Protein AF-A0A370U2P5-F1 (afdb_monomer)

Radius of gyration: 20.33 Å; Cα contacts (8 Å, |Δi|>4): 284; chains: 1; bounding box: 49×44×47 Å

Secondary structure (DSSP, 8-state):
--HHHHHHHHHHHHHHTTS-HHHHHHHHHHHHHHHHHHHHHHHS---GGGB-SS-HHHHHHTT--SSHHHHHHHHSBPPPTT--EEETTEEPP-HHHHSS-TTTT----GGGTTPBPPPEEEEEEEEPSS-S--STTSTT--SPEEEEEEPPB-SSSS---TTBEEEE-SS-BTTTSPPBPTTSPBTT--TTSSS-PPP--BSS-SS-PPP-SSSTTPPPBPPP-

Solvent-accessible surface area (backbone atoms only — not comparable to full-atom values): 13752 Å² total; per-residue (Å²): 143,67,67,75,67,54,62,62,50,59,65,48,56,64,65,49,78,80,52,59,75,73,58,49,53,52,53,53,53,51,48,54,51,50,50,51,51,48,50,54,65,68,70,51,88,76,60,77,89,45,38,22,62,41,57,70,70,58,38,54,73,50,67,56,61,94,48,61,63,49,52,46,36,45,61,36,71,39,68,58,94,88,59,57,54,84,45,94,71,23,28,57,62,43,64,73,73,44,58,76,40,95,62,72,83,59,88,71,61,83,92,54,79,72,48,47,72,58,45,80,51,27,38,26,97,54,59,32,90,51,47,81,41,86,48,86,95,43,41,80,47,47,68,47,58,25,26,36,25,36,43,70,27,52,62,87,49,99,66,74,54,66,45,18,35,41,48,32,48,97,53,48,52,36,72,91,48,82,46,62,47,96,83,71,46,51,64,76,59,56,81,90,47,94,84,65,82,73,85,68,65,35,38,49,58,89,65,64,51,72,96,51,97,87,50,85,86,57,57,36,62,66,75,89,132

pLDDT: mean 73.05, std 16.42, range [26.23, 92.5]

Nearest PDB structures (foldseek):
  8btd-assembly1_LW  TM=2.120E-01  e=6.334E+00  Giardia lamblia ATCC 50803
  6j2y-assembly1_A  TM=1.702E-01  e=7.205E+00  Nannochloropsis oceanica

Sequence (225 aa):
MTLSRQACTYVLDFWASHFTTTRYIIVLLDQTKLLALVATKFDSPRSANEIGLISAEVLDSAGLEQGFVRDFLISVRRPKANIKYVAPGLRLPTEVGFLPHPLQNLEIPSLFENDILPIPLFVSDTKSTTPIFENYPFQDISNLPHGLWTTYVDKDGEHEFEGGCKLCLQFETGANGFSRLTEDSFIREQLDSRGVAKYSGRRTELYQAGYNHYVLAHAPQLGYI

Structure (mmCIF, N/CA/C/O backbone):
data_AF-A0A370U2P5-F1
#
_entry.id   AF-A0A370U2P5-F1
#
loop_
_atom_site.group_PDB
_atom_site.id
_atom_site.type_symbol
_atom_site.label_atom_id
_atom_site.label_alt_id
_atom_site.label_comp_id
_atom_site.label_asym_id
_atom_site.label_entity_id
_atom_site.label_seq_id
_atom_site.pdbx_PDB_ins_code
_atom_site.Cartn_x
_atom_site.Cartn_y
_atom_site.Cartn_z
_atom_site.occupancy
_atom_site.B_iso_or_equiv
_atom_site.auth_seq_id
_atom_site.auth_comp_id
_atom_site.auth_asym_id
_atom_site.auth_atom_id
_atom_site.pdbx_PDB_model_num
ATOM 1 N N . MET A 1 1 ? -0.141 25.898 4.286 1.00 33.09 1 MET A N 1
ATOM 2 C CA . MET A 1 1 ? -1.345 25.127 3.895 1.00 33.09 1 MET A CA 1
ATOM 3 C C . MET A 1 1 ? -2.104 25.885 2.804 1.00 33.09 1 MET A C 1
ATOM 5 O O . MET A 1 1 ? -3.063 26.582 3.102 1.00 33.09 1 MET A O 1
ATOM 9 N N . THR A 1 2 ? -1.659 25.820 1.545 1.00 29.31 2 THR A N 1
ATOM 10 C CA . THR A 1 2 ? -2.313 26.593 0.456 1.00 29.31 2 THR A CA 1
ATOM 11 C C . THR A 1 2 ? -2.217 25.926 -0.923 1.00 29.31 2 THR A C 1
ATOM 13 O O . THR A 1 2 ? -3.013 26.232 -1.801 1.00 29.31 2 THR A O 1
ATOM 16 N N . LEU A 1 3 ? -1.311 24.956 -1.100 1.00 26.23 3 LEU A N 1
ATOM 17 C CA . LEU A 1 3 ? -0.993 24.346 -2.399 1.00 26.23 3 LEU A CA 1
ATOM 18 C C . LEU A 1 3 ? -2.005 23.283 -2.875 1.00 26.23 3 LEU A C 1
ATOM 20 O O . LEU A 1 3 ? -2.260 23.178 -4.069 1.00 26.23 3 LEU A O 1
ATOM 24 N N . SER A 1 4 ? -2.660 22.558 -1.960 1.00 32.09 4 SER A N 1
ATOM 25 C CA . SER A 1 4 ? -3.650 21.514 -2.305 1.00 32.09 4 SER A CA 1
ATOM 26 C C . SER A 1 4 ? -4.927 22.079 -2.955 1.00 32.09 4 SER A C 1
ATOM 28 O O . SER A 1 4 ? -5.496 21.472 -3.861 1.00 32.09 4 SER A O 1
ATOM 30 N N . ARG A 1 5 ? -5.338 23.300 -2.578 1.00 32.53 5 ARG A N 1
ATOM 31 C CA . ARG A 1 5 ? -6.502 23.964 -3.189 1.00 32.53 5 ARG A CA 1
ATOM 32 C C . ARG A 1 5 ? -6.257 24.385 -4.634 1.00 32.53 5 ARG A C 1
ATOM 34 O O . ARG A 1 5 ? -7.212 24.388 -5.393 1.00 32.53 5 ARG A O 1
ATOM 41 N N . GLN A 1 6 ? -5.023 24.728 -5.007 1.00 31.44 6 GLN A N 1
ATOM 42 C CA . GLN A 1 6 ? -4.702 25.251 -6.339 1.00 31.44 6 GLN A CA 1
ATOM 43 C C . GLN A 1 6 ? -4.695 24.160 -7.416 1.00 31.44 6 GLN A C 1
ATOM 45 O O . GLN A 1 6 ? -5.205 24.389 -8.506 1.00 31.44 6 GLN A O 1
ATOM 50 N N . ALA A 1 7 ? -4.187 22.961 -7.113 1.00 32.91 7 ALA A N 1
ATOM 51 C CA . ALA A 1 7 ? -4.098 21.877 -8.096 1.00 32.91 7 ALA A CA 1
ATOM 52 C C . ALA A 1 7 ? -5.478 21.334 -8.528 1.00 32.91 7 ALA A C 1
ATOM 54 O O . ALA A 1 7 ? -5.671 20.998 -9.694 1.00 32.91 7 ALA A O 1
ATOM 55 N N . CYS A 1 8 ? -6.464 21.309 -7.621 1.00 30.97 8 CYS A N 1
ATOM 56 C CA . CYS A 1 8 ? -7.839 20.921 -7.961 1.00 30.97 8 CYS A CA 1
ATOM 57 C C . CYS A 1 8 ? -8.553 21.943 -8.860 1.00 30.97 8 CYS A C 1
ATOM 59 O O . CYS A 1 8 ? -9.408 21.549 -9.647 1.00 30.97 8 CYS A O 1
ATOM 61 N N . THR A 1 9 ? -8.226 23.235 -8.768 1.00 36.72 9 THR A N 1
ATOM 62 C CA . THR A 1 9 ? -8.862 24.273 -9.595 1.00 36.72 9 THR A CA 1
ATOM 63 C C . THR A 1 9 ? -8.415 24.180 -11.054 1.00 36.72 9 THR A C 1
ATOM 65 O O . THR A 1 9 ? -9.252 24.189 -11.951 1.00 36.72 9 THR A O 1
ATOM 68 N N . TYR A 1 10 ? -7.113 23.985 -11.300 1.00 34.09 10 TYR A N 1
ATOM 69 C CA . TYR A 1 10 ? -6.549 24.013 -12.657 1.00 34.09 10 TYR A CA 1
ATOM 70 C C . TYR A 1 10 ? -7.003 22.852 -13.557 1.00 34.09 10 TYR A C 1
ATOM 72 O O . TYR A 1 10 ? -7.270 23.061 -14.739 1.00 34.09 10 TYR A O 1
ATOM 80 N N . VAL A 1 11 ? -7.145 21.638 -13.014 1.00 39.78 11 VAL A N 1
ATOM 81 C CA . VAL A 1 11 ? -7.593 20.464 -13.794 1.00 39.78 11 VAL A CA 1
ATOM 82 C C . VAL A 1 11 ? -9.065 20.593 -14.216 1.00 39.78 11 VAL A C 1
ATOM 84 O O . VAL A 1 11 ? -9.465 20.098 -15.271 1.00 39.78 11 VAL A O 1
ATOM 87 N N . LEU A 1 12 ? -9.876 21.292 -13.419 1.00 41.97 12 LEU A N 1
ATOM 88 C CA . LEU A 1 12 ? -11.308 21.464 -13.664 1.00 41.97 12 LEU A CA 1
ATOM 89 C C . LEU A 1 12 ? -11.605 22.638 -14.604 1.00 41.97 12 LEU A C 1
ATOM 91 O O . LEU A 1 12 ? -12.501 22.517 -15.439 1.00 41.97 12 LEU A O 1
ATOM 95 N N . ASP A 1 13 ? -10.821 23.719 -14.550 1.00 39.28 13 ASP A N 1
ATOM 96 C CA . ASP A 1 13 ? -10.952 24.858 -15.472 1.00 39.28 13 ASP A CA 1
ATOM 97 C C . ASP A 1 13 ? -10.706 24.450 -16.937 1.00 39.28 13 ASP A C 1
ATOM 99 O O . ASP A 1 13 ? -11.396 24.920 -17.848 1.00 39.28 13 ASP A O 1
ATOM 103 N N . PHE A 1 14 ? -9.789 23.503 -17.170 1.00 40.94 14 PHE A N 1
ATOM 104 C CA . PHE A 1 14 ? -9.525 22.947 -18.499 1.00 40.94 14 PHE A CA 1
ATOM 105 C C . PHE A 1 14 ? -10.734 22.178 -19.058 1.00 40.94 14 PHE A C 1
ATOM 107 O O . PHE A 1 14 ? -11.149 22.412 -20.197 1.00 40.94 14 PHE A O 1
ATOM 114 N N . TRP A 1 15 ? -11.360 21.327 -18.236 1.00 37.72 15 TRP A N 1
ATOM 115 C CA . TRP 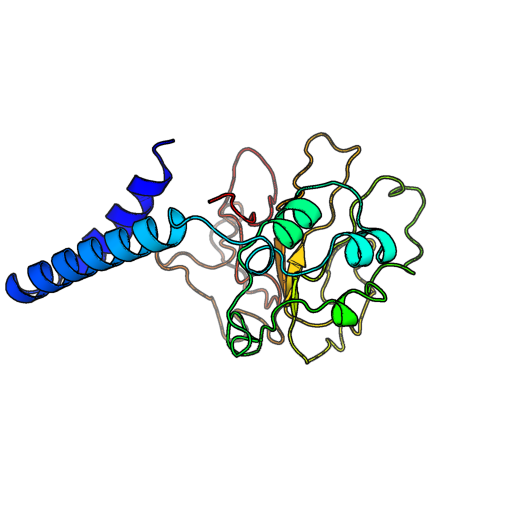A 1 15 ? -12.575 20.582 -18.596 1.00 37.72 15 TRP A CA 1
ATOM 116 C C . TRP A 1 15 ? -13.768 21.487 -18.862 1.00 37.72 15 TRP A C 1
ATOM 118 O O . TRP A 1 15 ? -14.631 21.181 -19.686 1.00 37.72 15 TRP A O 1
ATOM 128 N N . ALA A 1 16 ? -13.826 22.599 -18.147 1.00 43.19 16 ALA A N 1
ATOM 129 C CA . ALA A 1 16 ? -14.985 23.445 -18.160 1.00 43.19 16 ALA A CA 1
ATOM 130 C C . ALA A 1 16 ? -15.074 24.246 -19.482 1.00 43.19 16 ALA A C 1
ATOM 132 O O . ALA A 1 16 ? -16.169 24.378 -20.019 1.00 43.19 16 ALA A O 1
ATOM 133 N N . SER A 1 17 ? -13.948 24.609 -20.116 1.00 45.50 17 SER A N 1
ATOM 134 C CA . SER A 1 17 ? -13.875 25.395 -21.372 1.00 45.50 17 SER A CA 1
ATOM 135 C C . SER A 1 17 ? -14.712 24.893 -22.572 1.00 45.50 17 SER A C 1
ATOM 137 O O . SER A 1 17 ? -14.916 25.637 -23.530 1.00 45.50 17 SER A O 1
ATOM 139 N N . HIS A 1 18 ? -15.234 23.662 -22.523 1.00 49.88 18 HIS A N 1
ATOM 140 C CA . HIS A 1 18 ? -16.024 23.024 -23.582 1.00 49.88 18 HIS A CA 1
ATOM 141 C C . HIS A 1 18 ? -17.539 22.940 -23.292 1.00 49.88 18 HIS A C 1
ATOM 143 O O . HIS A 1 18 ? -18.288 22.345 -24.072 1.00 49.88 18 HIS A O 1
ATOM 149 N N . PHE A 1 19 ? -18.027 23.521 -22.191 1.00 47.22 19 PHE A N 1
ATOM 150 C CA . PHE A 1 19 ? -19.434 23.428 -21.790 1.00 47.22 19 PHE A CA 1
ATOM 151 C C . PHE A 1 19 ? -20.219 24.729 -22.016 1.00 47.22 19 PHE A C 1
ATOM 153 O O . PHE A 1 19 ? -19.788 25.825 -21.677 1.00 47.22 19 PHE A O 1
ATOM 160 N N . THR A 1 20 ? -21.443 24.610 -22.538 1.00 52.12 20 THR A N 1
ATOM 161 C CA . THR A 1 20 ? -22.425 25.710 -22.585 1.00 52.12 20 THR A CA 1
ATOM 162 C C . THR A 1 20 ? -22.751 26.218 -21.174 1.00 52.12 20 THR A C 1
ATOM 164 O O . THR A 1 20 ? -22.836 25.407 -20.248 1.00 52.12 20 THR A O 1
ATOM 167 N N . THR A 1 21 ? -23.032 27.516 -21.015 1.00 55.44 21 THR A N 1
ATOM 168 C CA . THR A 1 21 ? -23.238 28.237 -19.736 1.00 55.44 21 THR A CA 1
ATOM 169 C C . THR A 1 21 ? -24.129 27.511 -18.714 1.00 55.44 21 THR A C 1
ATOM 171 O O . THR A 1 21 ? -23.840 27.521 -17.521 1.00 55.44 21 THR A O 1
ATOM 174 N N . THR A 1 22 ? -25.174 26.806 -19.156 1.00 52.12 22 THR A N 1
ATOM 175 C CA . THR A 1 22 ? -26.074 26.035 -18.276 1.00 52.12 22 THR A CA 1
ATOM 176 C C . THR A 1 22 ? -25.421 24.786 -17.668 1.00 52.12 22 THR A C 1
ATOM 178 O O . THR A 1 22 ? -25.690 24.455 -16.518 1.00 52.12 22 THR A O 1
ATOM 181 N N . ARG A 1 23 ? -24.539 24.094 -18.403 1.00 50.62 23 ARG A N 1
ATOM 182 C CA . ARG A 1 23 ? -23.823 22.903 -17.906 1.00 50.62 23 ARG A CA 1
ATOM 183 C C . ARG A 1 23 ? -22.719 23.283 -16.915 1.00 50.62 23 ARG A C 1
ATOM 185 O O . ARG A 1 23 ? -22.529 22.575 -15.936 1.00 50.62 23 ARG A O 1
ATOM 192 N N . TYR A 1 24 ? -22.082 24.436 -17.110 1.00 52.66 24 TYR A N 1
ATOM 193 C CA . TYR A 1 24 ? -21.104 25.007 -16.175 1.00 52.66 24 TYR A CA 1
ATOM 194 C C . TYR A 1 24 ? -21.689 25.270 -14.781 1.00 52.66 24 TYR A C 1
ATOM 196 O O . TYR A 1 24 ? -21.077 24.939 -13.770 1.00 52.66 24 TYR A O 1
ATOM 204 N N . ILE A 1 25 ? -22.893 25.847 -14.724 1.00 57.12 25 ILE A N 1
ATOM 205 C CA . ILE A 1 25 ? -23.554 26.197 -13.459 1.00 57.12 25 ILE A CA 1
ATOM 206 C C . ILE A 1 25 ? -23.918 24.938 -12.659 1.00 57.12 25 ILE A C 1
ATOM 208 O O . ILE A 1 25 ? -23.726 24.915 -11.445 1.00 57.12 25 ILE A O 1
ATOM 212 N N . ILE A 1 26 ? -24.383 23.878 -13.331 1.00 61.97 26 ILE A N 1
ATOM 213 C CA . ILE A 1 26 ? -24.697 22.589 -12.691 1.00 61.97 26 ILE A CA 1
ATOM 214 C C . ILE A 1 26 ? -23.430 21.966 -12.091 1.00 61.97 26 ILE A C 1
ATOM 216 O O . ILE A 1 26 ? -23.439 21.574 -10.929 1.00 61.97 26 ILE A O 1
ATOM 220 N N . VAL A 1 27 ? -22.325 21.958 -12.843 1.00 68.94 27 VAL A N 1
ATOM 221 C CA . VAL A 1 27 ? -21.036 21.413 -12.383 1.00 68.94 27 VAL A CA 1
ATOM 222 C C . VAL A 1 27 ? -20.525 22.156 -11.143 1.00 68.94 27 VAL A C 1
ATOM 224 O O . VAL A 1 27 ? -20.112 21.518 -10.178 1.00 68.94 27 VAL A O 1
ATOM 227 N N . LEU A 1 28 ? -20.609 23.490 -11.121 1.00 68.25 28 LEU A N 1
ATOM 228 C CA . LEU A 1 28 ? -20.164 24.299 -9.979 1.00 68.25 28 LEU A CA 1
ATOM 229 C C . LEU A 1 28 ? -21.055 24.119 -8.734 1.00 68.25 28 LEU A C 1
ATOM 231 O O . LEU A 1 28 ? -20.552 24.050 -7.606 1.00 68.25 28 LEU A O 1
ATOM 235 N N . LEU A 1 29 ? -22.376 24.017 -8.917 1.00 72.31 29 LEU A N 1
ATOM 236 C CA . LEU A 1 29 ? -23.327 23.746 -7.831 1.00 72.31 29 LEU A CA 1
ATOM 237 C C . LEU A 1 29 ? -23.106 22.355 -7.225 1.00 72.31 29 LEU A C 1
ATOM 239 O O . LEU A 1 29 ? -23.038 22.224 -6.000 1.00 72.31 29 LEU A O 1
ATOM 243 N N . ASP A 1 30 ? -22.936 21.337 -8.068 1.00 79.62 30 ASP A N 1
ATOM 244 C CA . ASP A 1 30 ? -22.665 19.969 -7.626 1.00 79.62 30 ASP A CA 1
ATOM 245 C C . ASP A 1 30 ? -21.299 19.858 -6.943 1.00 79.62 30 ASP A C 1
ATOM 247 O O . ASP A 1 30 ? -21.181 19.186 -5.917 1.00 79.62 30 ASP A O 1
ATOM 251 N N . GLN A 1 31 ? -20.288 20.585 -7.424 1.00 78.94 31 GLN A N 1
ATOM 252 C CA . GLN A 1 31 ? -18.978 20.667 -6.779 1.00 78.94 31 GLN A CA 1
ATOM 253 C C . GLN A 1 31 ? -19.068 21.292 -5.385 1.00 78.94 31 GLN A C 1
ATOM 255 O O . GLN A 1 31 ? -18.549 20.731 -4.421 1.00 78.94 31 GLN A O 1
ATOM 260 N N . THR A 1 32 ? -19.755 22.426 -5.248 1.00 83.06 32 THR A N 1
ATOM 261 C CA . THR A 1 32 ? -19.918 23.097 -3.948 1.00 83.06 32 THR A CA 1
ATOM 262 C C . THR A 1 32 ? -20.657 22.196 -2.962 1.00 83.06 32 THR A C 1
ATOM 264 O O . THR A 1 32 ? -20.269 22.075 -1.799 1.00 83.06 32 THR A O 1
ATOM 267 N N . LYS A 1 33 ? -21.692 21.498 -3.440 1.00 84.31 33 LYS A N 1
ATOM 268 C CA . LYS A 1 33 ? -22.446 20.529 -2.647 1.00 84.31 33 LYS A CA 1
ATOM 269 C C . LYS A 1 33 ? -21.586 19.332 -2.238 1.00 84.31 33 LYS A C 1
ATOM 271 O O . LYS A 1 33 ? -21.644 18.920 -1.082 1.00 84.31 33 LYS A O 1
ATOM 276 N N . LEU A 1 34 ? -20.773 18.794 -3.146 1.00 77.75 34 LEU A N 1
ATOM 277 C CA . LEU A 1 34 ? -19.847 17.703 -2.851 1.00 77.75 34 LEU A CA 1
ATOM 278 C C . LEU A 1 34 ? -18.821 18.125 -1.796 1.00 77.75 34 LEU A C 1
ATOM 280 O O . LEU A 1 34 ? -18.634 17.404 -0.822 1.00 77.75 34 LEU A O 1
ATOM 284 N N . LEU A 1 35 ? -18.215 19.305 -1.941 1.00 82.12 35 LEU A N 1
ATOM 285 C CA . LEU A 1 35 ? -17.259 19.844 -0.971 1.00 82.12 35 LEU A CA 1
ATOM 286 C C . LEU A 1 35 ? -17.899 20.045 0.409 1.00 82.12 35 LEU A C 1
ATOM 288 O O . LEU A 1 35 ? -17.304 19.664 1.415 1.00 82.12 35 LEU A O 1
ATOM 292 N N . ALA A 1 36 ? -19.128 20.566 0.467 1.00 84.38 36 ALA A N 1
ATOM 293 C CA . ALA A 1 36 ? -19.866 20.729 1.720 1.00 84.38 36 ALA A CA 1
ATOM 294 C C . ALA A 1 36 ? -20.194 19.382 2.389 1.00 84.38 36 ALA A C 1
ATOM 296 O O . ALA A 1 36 ? -20.045 19.236 3.605 1.00 84.38 36 ALA A O 1
ATOM 297 N N . LEU A 1 37 ? -20.605 18.380 1.603 1.00 83.31 37 LEU A N 1
ATOM 298 C CA . LEU A 1 37 ? -20.862 17.020 2.089 1.00 83.31 37 LEU A CA 1
ATOM 299 C C . LEU A 1 37 ? -19.583 16.343 2.586 1.00 83.31 37 LEU A C 1
ATOM 301 O O . LEU A 1 37 ? -19.615 15.659 3.607 1.00 83.31 37 LEU A O 1
ATOM 305 N N . VAL A 1 38 ? -18.468 16.535 1.880 1.00 78.44 38 VAL A N 1
ATOM 306 C CA . VAL A 1 38 ? -17.147 16.047 2.284 1.00 78.44 38 VAL A CA 1
ATOM 307 C C 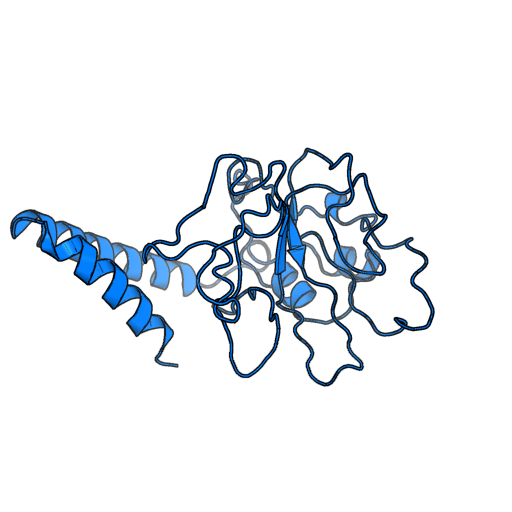. VAL A 1 38 ? -16.757 16.679 3.617 1.00 78.44 38 VAL A C 1
ATOM 309 O O . VAL A 1 38 ? -16.549 15.936 4.572 1.00 78.44 38 VAL A O 1
ATOM 312 N N . ALA A 1 39 ? -16.762 18.011 3.727 1.00 79.69 39 ALA A N 1
ATOM 313 C CA . ALA A 1 39 ? -16.424 18.720 4.964 1.00 79.69 39 ALA A CA 1
ATOM 314 C C . ALA A 1 39 ? -17.295 18.258 6.142 1.00 79.69 39 ALA A C 1
ATOM 316 O O . ALA A 1 39 ? -16.781 17.783 7.147 1.00 79.69 39 ALA A O 1
ATOM 317 N N . THR A 1 40 ? -18.619 18.235 5.961 1.00 83.12 40 THR A N 1
ATOM 318 C CA . THR A 1 40 ? -19.561 17.778 6.998 1.00 83.12 40 THR A CA 1
ATOM 319 C C . THR A 1 40 ? -19.271 16.339 7.439 1.00 83.12 40 THR A C 1
ATOM 321 O O . THR A 1 40 ? -19.328 16.007 8.624 1.00 83.12 40 THR A O 1
ATOM 324 N N . LYS A 1 41 ? -18.937 15.457 6.489 1.00 75.19 41 LYS A N 1
ATOM 325 C CA . LYS A 1 41 ? -18.613 14.054 6.765 1.00 75.19 41 LYS A CA 1
ATOM 326 C C . LYS A 1 41 ? -17.270 13.887 7.482 1.00 75.19 41 LYS A C 1
ATOM 328 O O . LYS A 1 41 ? -17.126 12.915 8.231 1.00 75.19 41 LYS A O 1
ATOM 333 N N . PHE A 1 42 ? -16.308 14.774 7.235 1.00 70.25 42 PHE A N 1
ATOM 334 C CA . PHE A 1 42 ? -15.019 14.795 7.923 1.00 70.25 42 PHE A CA 1
ATOM 335 C C . PHE A 1 42 ? -15.137 15.413 9.326 1.00 70.25 42 PHE A C 1
ATOM 337 O O . PHE A 1 42 ? -14.599 14.829 10.260 1.00 70.25 42 PHE A O 1
ATOM 344 N N . ASP A 1 43 ? -15.919 16.471 9.519 1.00 78.69 43 ASP A N 1
ATOM 345 C CA . ASP A 1 43 ? -16.016 17.180 10.808 1.00 78.69 43 ASP A CA 1
ATOM 346 C C . ASP A 1 43 ? -16.967 16.521 11.822 1.00 78.69 43 ASP A C 1
ATOM 348 O O . ASP A 1 43 ? -16.988 16.878 12.999 1.00 78.69 43 ASP A O 1
ATOM 352 N N . SER A 1 44 ? -17.766 15.541 11.389 1.00 77.19 44 SER A N 1
ATOM 353 C CA . SER A 1 44 ? -18.677 14.818 12.281 1.00 77.19 44 SER A CA 1
ATOM 354 C C . SER A 1 44 ? -17.900 14.087 13.395 1.00 77.19 44 SER A C 1
ATOM 356 O O . SER A 1 44 ? -16.998 13.307 13.064 1.00 77.19 44 SER A O 1
ATOM 358 N N . PRO A 1 45 ? -18.248 14.276 14.689 1.00 70.88 45 PRO A N 1
ATOM 359 C CA . PRO A 1 45 ? -17.620 13.563 15.799 1.00 70.88 45 PRO A CA 1
ATOM 360 C C . PRO A 1 45 ? -17.840 12.055 15.659 1.00 70.88 45 PRO A C 1
ATOM 362 O O . PRO A 1 45 ? -18.888 11.606 15.193 1.00 70.88 45 PRO A O 1
ATOM 365 N N . ARG A 1 46 ? -16.823 11.274 16.027 1.00 71.31 46 ARG A N 1
ATOM 366 C CA . ARG A 1 46 ? -16.729 9.850 15.684 1.00 71.31 46 ARG A CA 1
ATOM 367 C C . ARG A 1 46 ? -16.657 9.011 16.944 1.00 71.31 46 ARG A C 1
ATOM 369 O O . ARG A 1 46 ? -15.954 9.365 17.889 1.00 71.31 46 ARG A O 1
ATOM 376 N N . SER A 1 47 ? -17.370 7.894 16.944 1.00 77.50 47 SER A N 1
ATOM 377 C CA . SER A 1 47 ? -17.242 6.909 18.015 1.00 77.50 47 SER A CA 1
ATOM 378 C C . SER A 1 47 ? -15.970 6.076 17.829 1.00 77.50 47 SER A C 1
ATOM 380 O O . SER A 1 47 ? -15.503 5.881 16.706 1.00 77.50 47 SER A O 1
ATOM 382 N N . ALA A 1 48 ? -15.420 5.538 18.921 1.00 73.81 48 ALA A N 1
ATOM 383 C CA . ALA A 1 48 ? -14.218 4.696 18.878 1.00 73.81 48 ALA A CA 1
ATOM 384 C C . ALA A 1 48 ? -14.373 3.469 17.953 1.00 73.81 48 ALA A C 1
ATOM 386 O O . ALA A 1 48 ? -13.406 3.012 17.357 1.00 73.81 48 ALA A O 1
ATOM 387 N N . ASN A 1 49 ? -15.601 2.977 17.762 1.00 76.62 49 ASN A N 1
ATOM 388 C CA . ASN A 1 49 ? -15.894 1.811 16.922 1.00 76.62 49 ASN A CA 1
ATOM 389 C C . ASN A 1 49 ? -15.836 2.105 15.408 1.00 76.62 4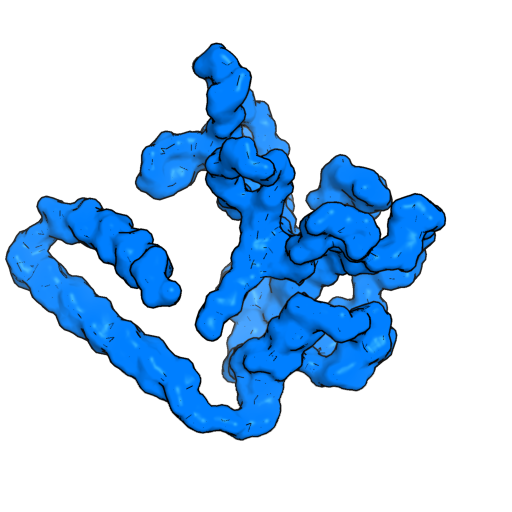9 ASN A C 1
ATOM 391 O O . ASN A 1 49 ? -15.825 1.174 14.597 1.00 76.62 49 ASN A O 1
ATOM 395 N N . GLU A 1 50 ? -15.819 3.384 15.024 1.00 80.25 50 GLU A N 1
ATOM 396 C CA . GLU A 1 50 ? -15.788 3.860 13.633 1.00 80.25 50 GLU A CA 1
ATOM 397 C C . GLU A 1 50 ? -14.378 4.252 13.164 1.00 80.25 50 GLU A C 1
ATOM 399 O O . GLU A 1 50 ? -14.205 4.725 12.035 1.00 80.25 50 GLU A O 1
ATOM 404 N N . ILE A 1 51 ? -13.379 4.070 14.025 1.00 86.19 51 ILE A N 1
ATOM 405 C CA . ILE A 1 51 ? -11.983 4.431 13.795 1.00 86.19 51 ILE A CA 1
ATOM 406 C C . ILE A 1 51 ? -11.130 3.153 13.828 1.00 86.19 51 ILE A C 1
ATOM 408 O O . ILE A 1 51 ? -11.411 2.223 14.582 1.00 86.19 51 ILE A O 1
ATOM 412 N N . GLY A 1 52 ? -10.121 3.106 12.963 1.00 87.69 52 GLY A N 1
ATOM 413 C CA . GLY A 1 52 ? -9.161 2.018 12.835 1.00 87.69 52 GLY A CA 1
ATOM 414 C C . GLY A 1 52 ? -9.619 0.902 11.897 1.00 87.69 52 GLY A C 1
ATOM 415 O O . GLY A 1 52 ? -10.744 0.404 11.967 1.00 87.69 52 GLY A O 1
ATOM 416 N N . LEU A 1 53 ? -8.734 0.460 11.008 1.00 88.44 53 LEU A N 1
ATOM 417 C CA . LEU A 1 53 ? -8.921 -0.758 10.213 1.00 88.44 53 LEU A CA 1
ATOM 418 C C . LEU A 1 53 ? -8.477 -2.005 10.974 1.00 88.44 53 LEU A C 1
ATOM 420 O O . LEU A 1 53 ? -9.129 -3.036 10.846 1.00 88.44 53 LEU A O 1
ATOM 424 N N . ILE A 1 54 ? -7.406 -1.892 11.759 1.00 89.31 54 ILE A N 1
ATOM 425 C CA . ILE A 1 54 ? -6.759 -2.993 12.479 1.00 89.31 54 ILE A CA 1
ATOM 426 C C . ILE A 1 54 ? -6.555 -2.560 13.932 1.00 89.31 54 ILE A C 1
ATOM 428 O O . ILE A 1 54 ? -6.227 -1.398 14.180 1.00 89.31 54 ILE A O 1
ATOM 432 N N . SER A 1 55 ? -6.788 -3.463 14.886 1.00 89.62 55 SER A N 1
ATOM 433 C CA . SER A 1 55 ? -6.578 -3.170 16.305 1.00 89.62 55 SER A CA 1
ATOM 434 C C . SER A 1 55 ? -5.088 -3.058 16.654 1.00 89.62 55 SER A C 1
ATOM 436 O O . SER A 1 55 ? -4.237 -3.667 16.001 1.00 89.62 55 SER A O 1
ATOM 438 N N . ALA A 1 56 ? -4.764 -2.294 17.700 1.00 89.94 56 ALA A N 1
ATOM 439 C CA . ALA A 1 56 ? -3.381 -2.127 18.143 1.00 89.94 56 ALA A CA 1
ATOM 440 C C . ALA A 1 56 ? -2.751 -3.468 18.552 1.00 89.94 56 ALA A C 1
ATOM 442 O O . ALA A 1 56 ? -1.609 -3.732 18.194 1.00 89.94 56 ALA A O 1
ATOM 443 N N . GLU A 1 57 ? -3.515 -4.359 19.195 1.00 90.31 57 GLU A N 1
ATOM 444 C CA . GLU A 1 57 ? -3.012 -5.662 19.644 1.00 90.31 57 GLU A CA 1
ATOM 445 C C . GLU A 1 57 ? -2.597 -6.564 18.470 1.00 90.31 57 GLU A C 1
ATOM 447 O O . GLU A 1 57 ? -1.625 -7.319 18.565 1.00 90.31 57 GLU A O 1
ATOM 452 N N . VAL A 1 58 ? -3.321 -6.484 17.348 1.00 89.62 58 VAL A N 1
ATOM 453 C CA . VAL A 1 58 ? -2.998 -7.237 16.127 1.00 89.62 58 VAL A CA 1
ATOM 454 C C . VAL A 1 58 ? -1.741 -6.682 15.465 1.00 89.62 58 VAL A C 1
ATOM 456 O O . VAL A 1 58 ? -0.910 -7.463 15.007 1.00 89.62 58 VAL A O 1
ATOM 459 N N . LEU A 1 59 ? -1.579 -5.356 15.434 1.00 88.88 59 LEU A N 1
ATOM 460 C CA . LEU A 1 59 ? -0.374 -4.717 14.897 1.00 88.88 59 LEU A CA 1
ATOM 461 C C . LEU A 1 59 ? 0.861 -5.049 15.743 1.00 88.88 59 LEU A C 1
ATOM 463 O O . LEU A 1 59 ? 1.891 -5.417 15.183 1.00 88.88 59 LEU A O 1
ATOM 467 N N . ASP A 1 60 ? 0.728 -5.021 17.071 1.00 88.31 60 ASP A N 1
ATOM 468 C CA . ASP A 1 60 ? 1.799 -5.393 18.000 1.00 88.31 60 ASP A CA 1
ATOM 469 C C . ASP A 1 60 ? 2.194 -6.870 17.810 1.00 88.31 60 ASP A C 1
ATOM 471 O O . ASP A 1 60 ? 3.374 -7.206 17.727 1.00 88.31 60 ASP A O 1
ATOM 475 N N . SER A 1 61 ? 1.206 -7.758 17.644 1.00 86.50 61 SER A N 1
ATOM 476 C CA . SER A 1 61 ? 1.438 -9.187 17.368 1.00 86.50 61 SER A CA 1
ATOM 477 C C . SER A 1 61 ? 2.088 -9.439 16.001 1.00 86.50 61 SER A C 1
ATOM 479 O O . SER A 1 61 ? 2.803 -10.426 15.824 1.00 86.50 61 SER A O 1
ATOM 481 N N . ALA A 1 62 ? 1.842 -8.560 15.027 1.00 82.31 62 ALA A N 1
ATOM 482 C CA . ALA A 1 62 ? 2.474 -8.598 13.712 1.00 82.31 62 ALA A CA 1
ATOM 483 C C . ALA A 1 62 ? 3.893 -7.993 13.708 1.00 82.31 62 ALA A C 1
ATOM 485 O O . ALA A 1 62 ? 4.543 -8.000 12.663 1.00 82.31 62 ALA A O 1
ATOM 486 N N . GLY A 1 63 ? 4.375 -7.487 14.851 1.00 81.62 63 GLY A N 1
ATOM 487 C CA . GLY A 1 63 ? 5.684 -6.844 14.974 1.00 81.62 63 GLY A CA 1
ATOM 488 C C . GLY A 1 63 ? 5.745 -5.456 14.336 1.00 81.62 63 GLY A C 1
ATOM 489 O O . GLY A 1 63 ? 6.830 -4.996 13.996 1.00 81.62 63 GLY A O 1
ATOM 490 N N . LEU A 1 64 ? 4.598 -4.797 14.132 1.00 84.31 64 LEU A N 1
ATOM 491 C CA . LEU A 1 64 ? 4.567 -3.457 13.560 1.00 84.31 64 LEU A CA 1
ATOM 492 C C . LEU A 1 64 ? 4.809 -2.408 14.652 1.00 84.31 64 LEU A C 1
ATOM 494 O O . LEU A 1 64 ? 3.921 -2.107 15.452 1.00 84.31 64 LEU A O 1
ATOM 498 N N . GLU A 1 65 ? 6.012 -1.842 14.656 1.00 83.44 65 GLU A N 1
ATOM 499 C CA . GLU A 1 65 ? 6.408 -0.778 15.578 1.00 83.44 65 GLU A CA 1
ATOM 500 C C . GLU A 1 65 ? 5.627 0.530 15.360 1.00 83.44 65 GLU A C 1
ATOM 502 O O . GLU A 1 65 ? 4.888 0.710 14.387 1.00 83.44 65 GLU A O 1
ATOM 507 N N . GLN A 1 66 ? 5.795 1.472 16.291 1.00 85.88 66 GLN A N 1
ATOM 508 C CA . GLN A 1 66 ? 5.256 2.821 16.152 1.00 85.88 66 GLN A CA 1
ATOM 509 C C . GLN A 1 66 ? 5.821 3.504 14.899 1.00 85.88 66 GLN A C 1
ATOM 511 O O . GLN A 1 66 ? 7.030 3.520 14.698 1.00 85.88 66 GLN A O 1
ATOM 516 N N . GLY A 1 67 ? 4.936 4.090 14.093 1.00 85.81 67 GLY A N 1
ATOM 517 C CA . GLY A 1 67 ? 5.281 4.774 12.849 1.00 85.81 67 GLY A CA 1
ATOM 518 C C . GLY A 1 67 ? 4.033 5.168 12.061 1.00 85.81 67 GLY A C 1
ATOM 519 O O . GLY A 1 67 ? 2.902 4.860 12.458 1.00 85.81 67 GLY A O 1
ATOM 520 N N . PHE A 1 68 ? 4.235 5.804 10.910 1.00 87.06 68 PHE A N 1
ATOM 521 C CA . PHE A 1 68 ? 3.183 6.319 10.036 1.00 87.06 68 PHE A CA 1
ATOM 522 C C . PHE A 1 68 ? 2.137 5.261 9.692 1.00 87.06 68 PHE A C 1
ATOM 524 O O . PHE A 1 68 ? 0.938 5.525 9.743 1.00 87.06 68 PHE A O 1
ATOM 531 N N . VAL A 1 69 ? 2.573 4.051 9.334 1.00 87.44 69 VAL A N 1
ATOM 532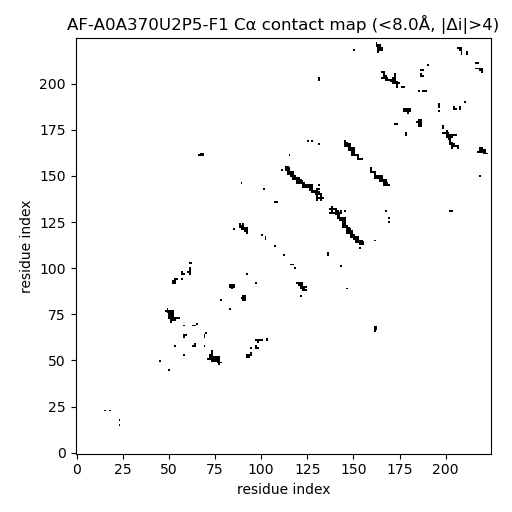 C CA . VAL A 1 69 ? 1.663 2.987 8.888 1.00 87.44 69 VAL A CA 1
ATOM 533 C C . VAL A 1 69 ? 0.784 2.502 10.034 1.00 87.44 69 VAL A C 1
ATOM 535 O O . VAL A 1 69 ? -0.417 2.302 9.841 1.00 87.44 69 VAL A O 1
ATOM 538 N N . ARG A 1 70 ? 1.358 2.355 11.234 1.00 89.75 70 ARG A N 1
ATOM 539 C CA . ARG A 1 70 ? 0.610 1.999 12.443 1.00 89.75 70 ARG A CA 1
ATOM 540 C C . ARG A 1 70 ? -0.430 3.072 12.738 1.00 89.75 70 ARG A C 1
ATOM 542 O O . ARG A 1 70 ? -1.612 2.750 12.841 1.00 89.75 70 ARG A O 1
ATOM 549 N N . ASP A 1 71 ? -0.008 4.335 12.759 1.00 89.94 71 ASP A N 1
ATOM 550 C CA . ASP A 1 71 ? -0.885 5.481 12.997 1.00 89.94 71 ASP A CA 1
ATOM 551 C C . ASP A 1 71 ? -1.994 5.575 11.952 1.00 89.94 71 ASP A C 1
ATOM 553 O O . ASP A 1 71 ? -3.159 5.777 12.292 1.00 89.94 71 ASP A O 1
ATOM 557 N N . PHE A 1 72 ? -1.677 5.347 10.681 1.00 88.81 72 PHE A N 1
ATOM 558 C CA . PHE A 1 72 ? -2.655 5.288 9.605 1.00 88.81 72 PHE A CA 1
ATOM 559 C C . PHE A 1 72 ? -3.692 4.182 9.844 1.00 88.81 72 PHE A C 1
ATOM 561 O O . PHE A 1 72 ? -4.895 4.444 9.796 1.00 88.81 72 PHE A O 1
ATOM 568 N N . LEU A 1 73 ? -3.255 2.955 10.145 1.00 89.12 73 LEU A N 1
ATOM 569 C CA . LEU A 1 73 ? -4.146 1.806 10.320 1.00 89.12 73 LEU A CA 1
ATOM 570 C C . LEU A 1 73 ? -5.052 1.935 11.547 1.00 89.12 73 LEU A C 1
ATOM 572 O O . LEU A 1 73 ? -6.192 1.472 11.483 1.00 89.12 73 LEU A O 1
ATOM 576 N N . ILE A 1 74 ? -4.596 2.582 12.623 1.00 90.62 74 ILE A N 1
ATOM 577 C CA . ILE A 1 74 ? -5.410 2.810 13.828 1.00 90.62 74 ILE A CA 1
ATOM 578 C C . ILE A 1 74 ? -6.285 4.064 13.731 1.00 90.62 74 ILE A C 1
ATOM 580 O O . ILE A 1 74 ? -7.319 4.113 14.386 1.00 90.62 74 ILE A O 1
ATOM 584 N N . SER A 1 75 ? -5.911 5.070 12.932 1.00 86.38 75 SER A N 1
ATOM 585 C CA . SER A 1 75 ? -6.615 6.366 12.880 1.00 86.38 75 SER A CA 1
ATOM 586 C C . SER A 1 75 ? -7.590 6.509 11.712 1.00 86.38 75 SER A C 1
ATOM 588 O O . SER A 1 75 ? -8.513 7.331 11.767 1.00 86.38 75 SER A O 1
ATOM 590 N N . VAL A 1 76 ? -7.424 5.721 10.647 1.00 85.81 76 VAL A N 1
ATOM 591 C CA . VAL A 1 76 ? -8.278 5.819 9.463 1.00 85.81 76 VAL A CA 1
ATOM 592 C C . VAL A 1 76 ? -9.726 5.459 9.798 1.00 85.81 76 VAL A C 1
ATOM 594 O O . VAL A 1 76 ? -10.021 4.581 10.609 1.00 85.81 76 VAL A O 1
ATOM 597 N N . ARG A 1 77 ? -10.674 6.132 9.144 1.00 83.75 77 ARG A N 1
ATOM 598 C CA . ARG A 1 77 ? -12.096 5.837 9.319 1.00 83.75 77 ARG A CA 1
ATOM 599 C C . ARG A 1 77 ? -12.409 4.431 8.819 1.00 83.75 77 ARG A C 1
ATOM 601 O O . ARG A 1 77 ? -12.216 4.138 7.638 1.00 83.75 77 ARG A O 1
ATOM 608 N N . ARG A 1 78 ? -13.003 3.612 9.686 1.00 85.19 78 ARG A N 1
ATOM 609 C CA . ARG A 1 78 ? -13.469 2.276 9.330 1.00 85.19 78 ARG A CA 1
ATOM 610 C C . ARG A 1 78 ? -14.587 2.375 8.284 1.00 85.19 78 ARG A C 1
ATOM 612 O O . ARG A 1 78 ? -15.597 3.053 8.517 1.00 85.19 78 ARG A O 1
ATOM 619 N N . PRO A 1 79 ? -14.442 1.729 7.116 1.00 85.06 79 PRO A N 1
ATOM 620 C CA . PRO A 1 79 ? -15.521 1.638 6.143 1.00 85.06 79 PRO A CA 1
ATOM 621 C C . PRO A 1 79 ? -16.722 0.890 6.729 1.00 85.06 79 PRO A C 1
ATOM 623 O O . PRO A 1 79 ? -16.595 0.104 7.667 1.00 85.06 79 PRO A O 1
ATOM 626 N N . LYS A 1 80 ? -17.916 1.126 6.176 1.00 84.94 80 LYS A N 1
ATOM 627 C CA . LYS A 1 80 ? -19.111 0.368 6.579 1.00 84.94 80 LYS A CA 1
ATOM 628 C C . LYS A 1 80 ? -18.862 -1.129 6.371 1.00 84.94 80 LYS A C 1
ATOM 630 O O . LYS A 1 80 ? -18.204 -1.498 5.407 1.00 84.94 80 LYS A O 1
ATOM 635 N N . ALA A 1 81 ? -19.458 -1.982 7.205 1.00 83.19 81 ALA A N 1
ATOM 636 C CA . ALA A 1 81 ? -19.223 -3.433 7.195 1.00 83.19 81 ALA A CA 1
ATOM 637 C C . ALA A 1 81 ? -19.463 -4.128 5.834 1.00 83.19 81 ALA A C 1
ATOM 639 O O . ALA A 1 81 ? -18.923 -5.200 5.571 1.00 83.19 81 ALA A O 1
ATOM 640 N N . ASN A 1 82 ? -20.268 -3.532 4.951 1.00 86.56 82 ASN A N 1
ATOM 641 C CA . ASN A 1 82 ? -20.518 -4.039 3.602 1.00 86.56 82 ASN A CA 1
ATOM 642 C C . ASN A 1 82 ? -19.457 -3.617 2.564 1.00 86.56 82 ASN A C 1
ATOM 644 O O . ASN A 1 82 ? -19.445 -4.157 1.460 1.00 86.56 82 ASN A O 1
ATOM 648 N N . ILE A 1 83 ? -18.583 -2.662 2.890 1.00 88.56 83 ILE A N 1
ATOM 649 C CA . ILE A 1 83 ? -17.490 -2.200 2.033 1.00 88.56 83 ILE A CA 1
ATOM 650 C C . ILE A 1 83 ? -16.253 -3.024 2.372 1.00 88.56 83 ILE A C 1
ATOM 652 O O . ILE A 1 83 ? -15.662 -2.864 3.435 1.00 88.56 83 ILE A O 1
ATOM 656 N N . LYS A 1 84 ? -15.865 -3.907 1.452 1.00 90.12 84 LYS A N 1
ATOM 657 C CA . LYS A 1 84 ? -14.694 -4.789 1.605 1.00 90.12 84 LYS A CA 1
ATOM 658 C C . LYS A 1 84 ? -13.528 -4.410 0.698 1.00 90.12 84 LYS A C 1
ATOM 660 O O . LYS A 1 84 ? -12.415 -4.868 0.919 1.00 90.12 84 LYS A O 1
ATOM 665 N N . TYR A 1 85 ? -13.785 -3.592 -0.316 1.00 90.75 85 TYR A N 1
ATOM 666 C CA . TYR A 1 85 ? -12.837 -3.262 -1.371 1.00 90.75 85 TYR A CA 1
ATOM 667 C C . TYR A 1 85 ? -12.733 -1.745 -1.508 1.00 90.75 85 TYR A C 1
ATOM 669 O O . TYR A 1 85 ? -13.754 -1.056 -1.469 1.00 90.75 85 TYR A O 1
ATOM 677 N N . VAL A 1 86 ? -11.511 -1.236 -1.663 1.00 89.19 86 VAL A N 1
ATOM 678 C CA . VAL A 1 86 ? -11.251 0.186 -1.948 1.00 89.19 86 VAL A CA 1
ATOM 679 C C . VAL A 1 86 ? -11.368 0.479 -3.446 1.00 89.19 86 VAL A C 1
ATOM 681 O O . VAL A 1 86 ? -11.779 1.564 -3.845 1.00 89.19 86 VAL A O 1
ATOM 684 N N . ALA A 1 87 ? -11.067 -0.523 -4.270 1.00 87.56 87 ALA A N 1
ATOM 685 C CA . ALA A 1 87 ? -11.215 -0.517 -5.718 1.00 87.56 87 ALA A CA 1
ATOM 686 C C . ALA A 1 87 ? -11.508 -1.950 -6.200 1.00 87.56 87 ALA A C 1
ATOM 688 O O . ALA A 1 87 ? -11.279 -2.901 -5.444 1.00 87.56 87 ALA A O 1
ATOM 689 N N . PRO A 1 88 ? -11.995 -2.149 -7.438 1.00 85.56 88 PRO A N 1
ATOM 690 C CA . PRO A 1 88 ? -12.162 -3.487 -7.999 1.00 85.56 88 PRO A CA 1
ATOM 691 C C . PRO A 1 88 ? -10.870 -4.308 -7.881 1.00 85.56 88 PRO A C 1
ATOM 693 O O . PRO A 1 88 ? -9.822 -3.901 -8.372 1.00 85.56 88 PRO A O 1
ATOM 696 N N . GLY A 1 89 ? -10.942 -5.447 -7.190 1.00 86.50 89 GLY A N 1
ATOM 697 C CA . GLY A 1 89 ? -9.792 -6.328 -6.973 1.00 86.50 89 GLY A CA 1
ATOM 698 C C . GLY A 1 89 ? -8.801 -5.891 -5.886 1.00 86.50 89 GLY A C 1
ATOM 699 O O . GLY A 1 89 ? -7.850 -6.627 -5.652 1.00 86.50 89 GLY A O 1
ATOM 700 N N . LEU A 1 90 ? -9.010 -4.760 -5.195 1.00 90.62 90 LEU A N 1
ATOM 701 C CA . LEU A 1 90 ? -8.173 -4.309 -4.072 1.00 90.62 90 LEU A CA 1
ATOM 702 C C . LEU A 1 90 ? -8.972 -4.314 -2.768 1.00 90.62 90 LEU A C 1
ATOM 704 O O . LEU A 1 90 ? -9.839 -3.463 -2.540 1.00 90.62 90 LEU A O 1
ATOM 708 N N . ARG A 1 91 ? -8.695 -5.303 -1.919 1.00 92.00 91 ARG A N 1
ATOM 709 C CA . ARG A 1 91 ? -9.386 -5.536 -0.651 1.00 92.00 91 ARG A CA 1
ATOM 710 C C . ARG A 1 91 ? -8.808 -4.655 0.453 1.00 92.00 91 ARG A C 1
ATOM 712 O O . ARG A 1 91 ? -7.609 -4.391 0.486 1.00 92.00 91 ARG A O 1
ATOM 719 N N . LEU A 1 92 ? -9.672 -4.224 1.367 1.00 91.06 92 LEU A N 1
ATOM 720 C CA . LEU A 1 92 ? -9.259 -3.585 2.611 1.00 91.06 92 LEU A CA 1
ATOM 721 C C . LEU A 1 92 ? -8.482 -4.576 3.489 1.00 91.06 92 LEU A C 1
ATOM 723 O O . LEU A 1 92 ? -8.816 -5.769 3.502 1.00 91.06 92 LEU A O 1
ATOM 727 N N . PRO A 1 93 ? -7.489 -4.098 4.251 1.00 89.50 93 PRO A N 1
ATOM 728 C CA . PRO A 1 93 ? -6.786 -4.950 5.182 1.00 89.50 93 PRO A CA 1
ATOM 729 C C . PRO A 1 93 ? -7.739 -5.467 6.261 1.00 89.50 93 PRO A C 1
ATOM 731 O O . PRO A 1 93 ? -8.670 -4.788 6.693 1.00 89.50 93 PRO A O 1
ATOM 734 N N . THR A 1 94 ? -7.499 -6.704 6.676 1.00 87.38 94 THR A N 1
ATOM 735 C CA . THR A 1 94 ? -8.248 -7.400 7.726 1.00 87.38 94 THR A CA 1
ATOM 736 C C . THR A 1 94 ? -7.260 -7.939 8.739 1.00 87.38 94 THR A C 1
ATOM 738 O O . THR A 1 94 ? -6.176 -8.347 8.334 1.00 87.38 94 THR A O 1
ATOM 741 N N . GLU A 1 95 ? -7.651 -8.045 10.005 1.00 86.62 95 GLU A N 1
ATOM 742 C CA . GLU A 1 95 ? -6.782 -8.548 11.082 1.00 86.62 95 GLU A CA 1
ATOM 743 C C . GLU A 1 95 ? -6.177 -9.922 10.753 1.00 86.62 95 GLU A C 1
ATOM 745 O O . GLU A 1 95 ? -4.970 -10.111 10.835 1.00 86.62 95 GLU A O 1
ATOM 750 N N . VAL A 1 96 ? -6.990 -10.843 10.221 1.00 82.56 96 VAL A N 1
ATOM 751 C CA . VAL A 1 96 ? -6.539 -12.172 9.754 1.00 82.56 96 VAL A CA 1
ATOM 752 C C . VAL A 1 96 ? -5.517 -12.084 8.613 1.00 82.56 96 VAL A C 1
ATOM 754 O O . VAL A 1 96 ? -4.682 -12.960 8.450 1.00 82.56 96 VAL A O 1
ATOM 757 N N . GLY A 1 97 ? -5.585 -11.032 7.797 1.00 76.69 97 GLY A N 1
ATOM 758 C CA . GLY A 1 97 ? -4.669 -10.827 6.673 1.00 76.69 97 GLY A CA 1
ATOM 759 C C . GLY A 1 97 ? -3.318 -10.241 7.082 1.00 76.69 97 GLY A C 1
ATOM 760 O O . GLY A 1 97 ? -2.393 -10.279 6.278 1.00 76.69 97 GLY A O 1
ATOM 761 N N . PHE A 1 98 ? -3.216 -9.711 8.303 1.00 75.75 98 PHE A N 1
ATOM 762 C CA . PHE A 1 98 ? -1.976 -9.192 8.876 1.00 75.75 98 PHE A CA 1
ATOM 763 C C . PHE A 1 98 ? -1.150 -10.274 9.585 1.00 75.75 98 PHE A C 1
ATOM 765 O O . PHE A 1 98 ? 0.033 -10.058 9.829 1.00 75.75 98 PHE A O 1
ATOM 772 N N . LEU A 1 99 ? -1.743 -11.436 9.890 1.00 75.06 99 LEU A N 1
ATOM 773 C CA . LEU A 1 99 ? -1.105 -12.495 10.671 1.00 75.06 99 LEU A CA 1
ATOM 774 C C . LEU A 1 99 ? -1.005 -13.817 9.883 1.00 75.06 99 LEU A C 1
ATOM 776 O O . LEU A 1 99 ? -2.040 -14.408 9.565 1.00 75.06 99 LEU A O 1
ATOM 780 N N . PRO A 1 100 ? 0.210 -14.345 9.625 1.00 69.94 100 PRO A N 1
ATOM 781 C CA . PRO A 1 100 ? 1.521 -13.697 9.773 1.00 69.94 100 PRO A CA 1
ATOM 782 C C . PRO A 1 100 ? 1.778 -12.668 8.660 1.00 69.94 100 PRO A C 1
ATOM 784 O O . PRO A 1 100 ? 1.303 -12.832 7.530 1.00 69.94 100 PRO A O 1
ATOM 787 N N . HIS A 1 101 ? 2.571 -11.634 8.951 1.00 72.88 101 HIS A N 1
ATOM 788 C CA . HIS A 1 101 ? 2.950 -10.655 7.933 1.00 72.88 101 HIS A CA 1
ATOM 789 C C . HIS A 1 101 ? 3.808 -11.365 6.860 1.00 72.88 101 HIS A C 1
ATOM 791 O O . HIS A 1 101 ? 4.767 -12.056 7.204 1.00 72.88 101 HIS A O 1
ATOM 797 N N . PRO A 1 102 ? 3.519 -11.194 5.546 1.00 75.25 102 PRO A N 1
ATOM 798 C CA . PRO A 1 102 ? 4.202 -11.925 4.471 1.00 75.25 102 PRO A CA 1
ATOM 799 C C . PRO A 1 102 ? 5.736 -11.878 4.454 1.00 75.25 102 PRO A C 1
ATOM 801 O O . PRO A 1 102 ? 6.346 -12.763 3.863 1.00 75.25 102 PRO A O 1
ATOM 804 N N . LEU A 1 103 ? 6.352 -10.861 5.065 1.00 80.56 103 LEU A N 1
ATOM 805 C CA . LEU A 1 103 ? 7.802 -10.662 5.089 1.00 80.56 103 LEU A CA 1
ATOM 806 C C . LEU A 1 103 ? 8.413 -10.887 6.482 1.00 80.56 103 LEU A C 1
ATOM 808 O O . LEU A 1 103 ? 9.618 -10.761 6.637 1.00 80.56 103 LEU A O 1
ATOM 812 N N . GLN A 1 104 ? 7.608 -11.255 7.483 1.00 74.00 104 GLN A N 1
ATOM 813 C CA . GLN A 1 104 ? 8.033 -11.353 8.885 1.00 74.00 104 GLN A CA 1
ATOM 814 C C . GLN A 1 104 ? 9.145 -12.381 9.123 1.00 74.00 104 GLN A C 1
ATOM 816 O O . GLN A 1 104 ? 9.976 -12.195 9.999 1.00 74.00 104 GLN A O 1
ATOM 821 N N . ASN A 1 105 ? 9.148 -13.468 8.347 1.00 73.19 105 ASN A N 1
ATOM 822 C CA . ASN A 1 105 ? 10.125 -14.554 8.467 1.00 73.19 105 ASN A CA 1
ATOM 823 C C . ASN A 1 105 ? 11.236 -14.463 7.413 1.00 73.19 105 ASN A C 1
ATOM 825 O O . ASN A 1 105 ? 11.916 -15.456 7.158 1.00 73.19 105 ASN A O 1
AT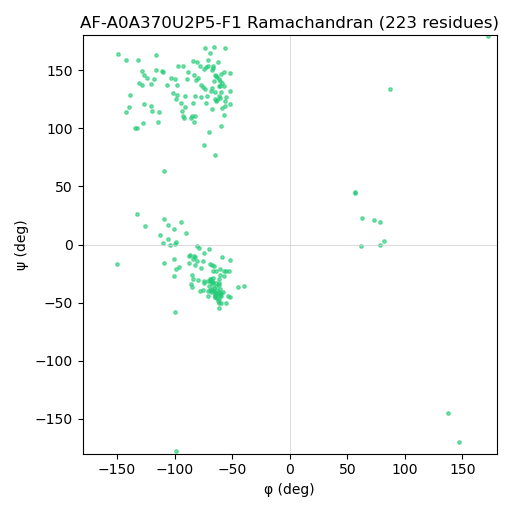OM 829 N N . LEU A 1 106 ? 11.365 -13.326 6.725 1.00 75.69 106 LEU A N 1
ATOM 830 C CA . LEU A 1 106 ? 12.454 -13.142 5.781 1.00 75.69 106 LEU A CA 1
ATOM 831 C C . LEU A 1 106 ? 13.758 -12.984 6.568 1.00 75.69 106 LEU A C 1
ATOM 833 O O . LEU A 1 106 ? 13.844 -12.131 7.447 1.00 75.69 106 LEU A O 1
ATOM 837 N N . GLU A 1 107 ? 14.777 -13.777 6.241 1.00 73.50 107 GLU A N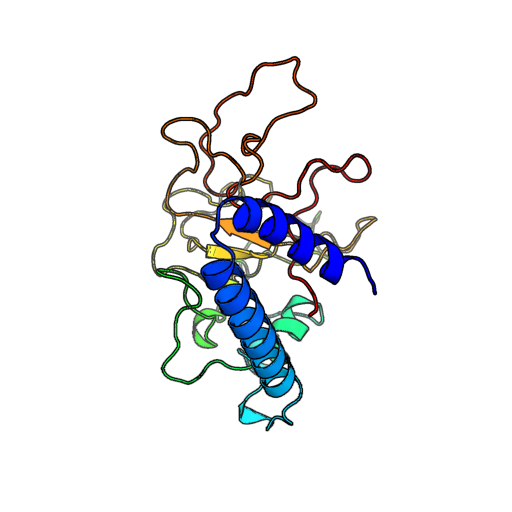 1
ATOM 838 C CA . GLU A 1 107 ? 16.133 -13.517 6.723 1.00 73.50 107 GLU A CA 1
ATOM 839 C C . GLU A 1 107 ? 16.661 -12.272 6.013 1.00 73.50 107 GLU A C 1
ATOM 841 O O . GLU A 1 107 ? 17.109 -12.324 4.865 1.00 73.50 107 GLU A O 1
ATOM 846 N N . ILE A 1 108 ? 16.541 -11.128 6.681 1.00 73.06 108 ILE A N 1
ATOM 847 C CA . ILE A 1 108 ? 17.096 -9.877 6.188 1.00 73.06 108 ILE A CA 1
ATOM 848 C C . ILE A 1 108 ? 18.587 -9.852 6.566 1.00 73.06 108 ILE A C 1
ATOM 850 O O . ILE A 1 108 ? 18.919 -10.079 7.731 1.00 73.06 108 ILE A O 1
ATOM 854 N N . PRO A 1 109 ? 19.502 -9.607 5.612 1.00 71.56 109 PRO A N 1
ATOM 855 C CA . PRO A 1 109 ? 20.918 -9.426 5.913 1.00 71.56 109 PRO A CA 1
ATOM 856 C C . PRO A 1 109 ? 21.149 -8.371 7.003 1.00 71.56 109 PRO A C 1
ATOM 858 O O . PRO A 1 109 ? 20.457 -7.360 7.033 1.00 71.56 109 PRO A O 1
ATOM 861 N N . SER A 1 110 ? 22.192 -8.543 7.819 1.00 67.38 110 SER A N 1
ATOM 862 C CA . SER A 1 110 ? 22.539 -7.642 8.938 1.00 67.38 110 SER A CA 1
ATOM 863 C C . SER A 1 110 ? 22.816 -6.181 8.542 1.00 67.38 110 SER A C 1
ATOM 865 O O . SER A 1 110 ? 22.946 -5.308 9.387 1.00 67.38 110 SER A O 1
ATOM 867 N N . LEU A 1 111 ? 22.944 -5.898 7.244 1.00 65.81 111 LEU A N 1
ATOM 868 C CA . LEU A 1 111 ? 23.068 -4.541 6.702 1.00 65.81 111 LEU A CA 1
ATOM 869 C C . LEU A 1 111 ? 21.761 -3.728 6.802 1.00 65.81 111 LEU A C 1
ATOM 871 O O . LEU A 1 111 ? 21.770 -2.565 6.426 1.00 65.81 111 LEU A O 1
ATOM 875 N N . PHE A 1 112 ? 20.673 -4.343 7.274 1.00 67.69 112 PHE A N 1
ATOM 876 C CA . PHE A 1 112 ? 19.300 -3.830 7.238 1.00 67.69 112 PHE A CA 1
ATOM 877 C C . PHE A 1 112 ? 18.573 -3.967 8.594 1.00 67.69 112 PHE A C 1
ATOM 879 O O . PHE A 1 112 ? 17.359 -4.161 8.663 1.00 67.69 112 PHE A O 1
ATOM 886 N N . GLU A 1 113 ? 19.326 -3.987 9.699 1.00 64.88 113 GLU A N 1
ATOM 887 C CA . GLU A 1 113 ? 18.813 -4.368 11.028 1.00 64.88 113 GLU A CA 1
ATOM 888 C C . GLU A 1 113 ? 17.787 -3.387 11.623 1.00 64.88 113 GLU A C 1
ATOM 890 O O . GLU A 1 113 ? 16.976 -3.811 12.445 1.00 64.88 113 GLU A O 1
ATOM 895 N N . ASN A 1 114 ? 17.767 -2.121 11.191 1.00 71.06 114 ASN A N 1
ATOM 896 C CA . ASN A 1 114 ? 16.868 -1.085 11.719 1.00 71.06 114 ASN A CA 1
ATOM 897 C C . ASN A 1 114 ? 15.710 -0.717 10.775 1.00 71.06 114 ASN A C 1
ATOM 899 O O . ASN A 1 114 ? 15.065 0.316 10.952 1.00 71.06 114 ASN A O 1
ATOM 903 N N . ASP A 1 115 ? 15.405 -1.546 9.782 1.00 78.19 115 ASP A N 1
ATOM 904 C CA . ASP A 1 115 ? 14.535 -1.133 8.682 1.00 78.19 115 ASP A CA 1
ATOM 905 C C . ASP A 1 115 ? 13.054 -1.449 8.874 1.00 78.19 115 ASP A C 1
ATOM 907 O O . ASP A 1 115 ? 12.660 -2.428 9.512 1.00 78.19 115 ASP A O 1
ATOM 911 N N . ILE A 1 116 ? 12.202 -0.653 8.224 1.00 83.00 116 ILE A N 1
ATOM 912 C CA . ILE A 1 116 ? 10.776 -0.961 8.097 1.00 83.00 116 ILE A CA 1
ATOM 913 C C . ILE A 1 116 ? 10.556 -1.761 6.817 1.00 83.00 116 ILE A C 1
ATOM 915 O O . ILE A 1 116 ? 10.772 -1.281 5.699 1.00 83.00 116 ILE A O 1
ATOM 919 N N . LEU A 1 117 ? 10.067 -2.989 6.985 1.00 86.69 117 LEU A N 1
ATOM 920 C CA . LEU A 1 117 ? 9.693 -3.856 5.875 1.00 86.69 117 LEU A CA 1
ATOM 921 C C . LEU A 1 117 ? 8.464 -3.330 5.106 1.00 86.69 117 LEU A C 1
ATOM 923 O O . LEU A 1 117 ? 7.569 -2.731 5.702 1.00 86.69 117 LEU A O 1
ATOM 927 N N . PRO A 1 118 ? 8.354 -3.617 3.794 1.00 88.50 118 PRO A N 1
ATOM 928 C CA . PRO A 1 118 ? 7.146 -3.342 3.017 1.00 88.50 118 PRO A CA 1
ATOM 929 C C . PRO A 1 118 ? 5.890 -4.005 3.602 1.00 88.50 118 PRO A C 1
ATOM 931 O O . PRO A 1 118 ? 5.778 -5.231 3.630 1.00 88.50 118 PRO A O 1
ATOM 934 N N . ILE A 1 119 ? 4.892 -3.207 3.974 1.00 89.31 119 ILE A N 1
ATOM 935 C CA . ILE A 1 119 ? 3.635 -3.662 4.577 1.00 89.31 119 ILE A CA 1
ATOM 936 C C . ILE A 1 119 ? 2.525 -3.674 3.518 1.00 89.31 119 ILE A C 1
ATOM 938 O O . ILE A 1 119 ? 2.322 -2.674 2.819 1.00 89.31 119 ILE A O 1
ATOM 942 N N . PRO A 1 120 ? 1.762 -4.773 3.383 1.00 90.31 120 PRO A N 1
ATOM 943 C CA . PRO A 1 120 ? 0.618 -4.820 2.483 1.00 90.31 120 PRO A CA 1
ATOM 944 C C . PRO A 1 120 ? -0.549 -4.002 3.051 1.00 90.31 120 PRO A C 1
ATOM 946 O O . PRO A 1 120 ? -1.061 -4.302 4.127 1.00 90.31 120 PRO A O 1
ATOM 949 N N . LEU A 1 121 ? -1.022 -3.001 2.304 1.00 90.31 121 LEU A N 1
ATOM 950 C CA . LEU A 1 121 ? -2.160 -2.171 2.713 1.00 90.31 121 LEU A CA 1
ATOM 951 C C . LEU A 1 121 ? -3.452 -2.607 2.031 1.00 90.31 121 LEU A C 1
ATOM 953 O O . LEU A 1 121 ? -4.410 -2.972 2.704 1.00 90.31 121 LEU A O 1
ATOM 957 N N . PHE A 1 122 ? -3.484 -2.610 0.696 1.00 91.31 122 PHE A N 1
ATOM 958 C CA . PHE A 1 122 ? -4.672 -2.997 -0.072 1.00 91.31 122 PHE A CA 1
ATOM 959 C C . PHE A 1 122 ? -4.307 -4.064 -1.083 1.00 91.31 122 PHE A C 1
ATOM 961 O O . PHE A 1 122 ? -3.697 -3.766 -2.106 1.00 91.31 122 PHE A O 1
ATOM 968 N N . VAL A 1 123 ? -4.677 -5.308 -0.805 1.00 92.31 123 VAL A N 1
ATOM 969 C CA . VAL A 1 123 ? -4.205 -6.464 -1.572 1.00 92.31 123 VAL A CA 1
ATOM 970 C C . VAL A 1 123 ? -5.308 -7.102 -2.396 1.00 92.31 123 VAL A C 1
ATOM 972 O O . VAL A 1 123 ? -6.481 -7.089 -2.026 1.00 92.31 123 VAL A O 1
ATOM 975 N N . SER A 1 124 ? -4.916 -7.679 -3.523 1.00 90.81 124 SER A N 1
ATOM 976 C CA . SER A 1 124 ? -5.758 -8.568 -4.309 1.00 90.81 124 SER A CA 1
ATOM 977 C C . SER A 1 124 ? -5.705 -9.988 -3.763 1.00 90.81 124 SER A C 1
ATOM 979 O O . SER A 1 124 ? -4.731 -10.395 -3.128 1.00 90.81 124 SER A O 1
ATOM 981 N N . ASP A 1 125 ? -6.732 -10.770 -4.080 1.00 86.81 125 ASP A N 1
ATOM 982 C CA . ASP A 1 125 ? -6.787 -12.185 -3.710 1.00 86.81 125 ASP A CA 1
ATOM 983 C C . ASP A 1 125 ? -5.840 -13.048 -4.576 1.00 86.81 125 ASP A C 1
ATOM 985 O O . ASP A 1 125 ? -5.633 -14.230 -4.307 1.00 86.81 125 ASP A O 1
ATOM 989 N N . THR A 1 126 ? -5.230 -12.460 -5.614 1.00 87.44 126 THR A N 1
ATOM 990 C CA . THR A 1 126 ? -4.312 -13.139 -6.534 1.00 87.44 126 THR A CA 1
ATOM 991 C C . THR A 1 126 ? -2.858 -12.874 -6.161 1.00 87.44 126 THR A C 1
ATOM 993 O O . THR A 1 126 ? -2.390 -11.730 -6.115 1.00 87.44 126 THR A O 1
ATOM 996 N N . LYS A 1 127 ? -2.110 -13.958 -5.969 1.00 89.00 127 LYS A N 1
ATOM 997 C CA . LYS A 1 127 ? -0.675 -13.915 -5.691 1.00 89.00 127 LYS A CA 1
ATOM 998 C C . LYS A 1 127 ? 0.142 -13.908 -6.974 1.00 89.00 127 LYS A C 1
ATOM 1000 O O . LYS A 1 127 ? -0.265 -14.474 -7.986 1.00 89.00 127 LYS A O 1
ATOM 1005 N N . SER A 1 128 ? 1.286 -13.245 -6.923 1.00 88.06 128 SER A N 1
ATOM 1006 C CA . SER A 1 128 ? 2.234 -13.211 -8.025 1.00 88.06 128 SER A CA 1
ATOM 1007 C C . SER A 1 128 ? 3.024 -14.510 -8.113 1.00 88.06 128 SER A C 1
ATOM 1009 O O . SER A 1 128 ? 3.500 -15.029 -7.104 1.00 88.06 128 SER A O 1
ATOM 1011 N N . THR A 1 129 ? 3.198 -15.016 -9.332 1.00 85.69 129 THR A N 1
ATOM 1012 C CA . THR A 1 129 ? 4.089 -16.148 -9.626 1.00 85.69 129 THR A CA 1
ATOM 1013 C C . THR A 1 129 ? 5.544 -15.713 -9.775 1.00 85.69 129 THR A C 1
ATOM 1015 O O . THR A 1 129 ? 6.442 -16.544 -9.697 1.00 85.69 129 THR A O 1
ATOM 1018 N N . THR A 1 130 ? 5.786 -14.420 -9.987 1.00 84.94 130 THR A N 1
ATOM 1019 C CA . THR A 1 130 ? 7.119 -13.816 -10.079 1.00 84.94 130 THR A CA 1
ATOM 1020 C C . THR A 1 130 ? 7.330 -12.818 -8.942 1.00 84.94 130 THR A C 1
ATOM 1022 O O . THR A 1 130 ? 6.353 -12.358 -8.345 1.00 84.94 130 THR A O 1
ATOM 1025 N N . PRO A 1 131 ? 8.569 -12.424 -8.636 1.00 85.94 131 PRO A N 1
ATOM 1026 C CA . PRO A 1 131 ? 8.802 -11.351 -7.682 1.00 85.94 131 PRO A CA 1
ATOM 1027 C C . PRO A 1 131 ? 8.100 -10.045 -8.077 1.00 85.94 131 PRO A C 1
ATOM 1029 O O . PRO A 1 131 ? 8.061 -9.682 -9.256 1.00 85.94 131 PRO A O 1
ATOM 1032 N N . ILE A 1 132 ? 7.480 -9.377 -7.096 1.00 85.81 132 ILE A N 1
ATOM 1033 C CA . ILE A 1 132 ? 6.805 -8.072 -7.280 1.00 85.81 132 ILE A CA 1
ATOM 1034 C C . ILE A 1 132 ? 7.700 -6.892 -6.890 1.00 85.81 132 ILE A C 1
ATOM 1036 O O . ILE A 1 132 ? 7.450 -5.755 -7.293 1.00 85.81 132 ILE A O 1
ATOM 1040 N N . PHE A 1 133 ? 8.736 -7.163 -6.099 1.00 85.12 133 PHE A N 1
ATOM 1041 C CA . PHE A 1 133 ? 9.782 -6.212 -5.767 1.00 85.12 133 PHE A CA 1
ATOM 1042 C C . PHE A 1 133 ? 10.975 -6.468 -6.687 1.00 85.12 133 PHE A C 1
ATOM 1044 O O . PHE A 1 133 ? 11.307 -7.611 -6.969 1.00 85.12 133 PHE A O 1
ATOM 1051 N N . GLU A 1 134 ? 11.581 -5.396 -7.193 1.00 77.62 134 GLU A N 1
ATOM 1052 C CA . GLU A 1 134 ? 12.702 -5.471 -8.147 1.00 77.62 134 GLU A CA 1
ATOM 1053 C C . GLU A 1 134 ? 14.057 -5.248 -7.459 1.00 77.62 134 GLU A C 1
ATOM 1055 O O . GLU A 1 134 ? 15.101 -5.500 -8.052 1.00 77.62 134 GLU A O 1
ATOM 1060 N N . ASN A 1 135 ? 14.038 -4.773 -6.210 1.00 80.69 135 ASN A N 1
ATOM 1061 C CA . ASN A 1 135 ? 15.222 -4.333 -5.486 1.00 80.69 135 ASN A CA 1
ATOM 1062 C C . ASN A 1 135 ? 15.566 -5.297 -4.352 1.00 80.69 135 ASN A C 1
ATOM 1064 O O . ASN A 1 135 ? 14.680 -5.865 -3.709 1.00 80.69 135 ASN A O 1
ATOM 1068 N N . TYR A 1 136 ? 16.865 -5.398 -4.087 1.00 76.06 136 TYR A N 1
ATOM 1069 C CA . TYR A 1 136 ? 17.409 -6.071 -2.916 1.00 76.06 136 TYR A CA 1
ATOM 1070 C C . TYR A 1 136 ? 16.902 -5.452 -1.609 1.00 76.06 136 TYR A C 1
ATOM 1072 O O . TYR A 1 136 ? 16.794 -4.226 -1.562 1.00 76.06 136 TYR A O 1
ATOM 1080 N N . PRO A 1 137 ? 16.561 -6.255 -0.577 1.00 81.69 137 PRO A N 1
ATOM 1081 C CA . PRO A 1 137 ? 16.667 -7.726 -0.472 1.00 81.69 137 PRO A CA 1
ATOM 1082 C C . PRO A 1 137 ? 15.437 -8.535 -0.944 1.00 81.69 137 PRO A C 1
ATOM 1084 O O . PRO A 1 137 ? 15.361 -9.740 -0.713 1.00 81.69 137 PRO A O 1
ATOM 1087 N N . PHE A 1 138 ? 14.452 -7.909 -1.592 1.00 85.88 138 PHE A N 1
ATOM 1088 C CA . PHE A 1 138 ? 13.145 -8.529 -1.861 1.00 85.88 138 PHE A CA 1
ATOM 1089 C C . PHE A 1 138 ? 12.977 -9.084 -3.285 1.00 85.88 138 PHE A C 1
ATOM 1091 O O . PHE A 1 138 ? 11.909 -9.600 -3.624 1.00 85.88 138 PHE A O 1
ATOM 1098 N N . GLN A 1 139 ? 14.005 -8.975 -4.127 1.00 85.25 139 GLN A N 1
ATOM 1099 C CA . GLN A 1 139 ? 13.946 -9.249 -5.565 1.00 85.25 139 GLN A CA 1
ATOM 1100 C C . GLN A 1 139 ? 13.667 -10.709 -5.926 1.00 85.25 139 GLN A C 1
ATOM 1102 O O . GLN A 1 139 ? 13.240 -10.978 -7.043 1.00 85.25 139 GLN A O 1
ATOM 1107 N N . ASP A 1 140 ? 13.882 -11.639 -4.995 1.00 84.88 140 ASP A N 1
ATOM 1108 C CA . ASP A 1 140 ? 13.685 -13.077 -5.214 1.00 84.88 140 ASP A CA 1
ATOM 1109 C C . ASP A 1 140 ? 12.395 -13.608 -4.557 1.00 84.88 140 ASP A C 1
ATOM 1111 O O . ASP A 1 140 ? 12.053 -14.788 -4.679 1.00 84.88 140 ASP A O 1
ATOM 1115 N N . ILE A 1 141 ? 11.627 -12.741 -3.886 1.00 85.56 141 ILE A N 1
ATOM 1116 C CA . ILE A 1 141 ? 10.426 -13.145 -3.150 1.00 85.56 141 ILE A CA 1
ATOM 1117 C C . ILE A 1 141 ? 9.226 -13.198 -4.091 1.00 85.56 141 ILE A C 1
ATOM 1119 O O . ILE A 1 141 ? 8.694 -12.176 -4.526 1.00 85.56 141 ILE A O 1
ATOM 1123 N N . SER A 1 142 ? 8.754 -14.411 -4.359 1.00 86.06 142 SER A N 1
ATOM 1124 C CA . SER A 1 142 ? 7.519 -14.674 -5.103 1.00 86.06 142 SER A CA 1
ATOM 1125 C C . SER A 1 142 ? 6.341 -14.964 -4.162 1.00 86.06 142 SER A C 1
ATOM 1127 O O . SER A 1 142 ? 6.465 -14.903 -2.940 1.00 86.06 142 SER A O 1
ATOM 1129 N N . ASN A 1 143 ? 5.167 -15.272 -4.722 1.00 88.62 143 ASN A N 1
ATOM 1130 C CA . ASN A 1 143 ? 3.965 -15.644 -3.967 1.00 88.62 143 ASN A CA 1
ATOM 1131 C C . ASN A 1 143 ? 3.431 -14.539 -3.032 1.00 88.62 143 ASN A C 1
ATOM 1133 O O . ASN A 1 143 ? 2.690 -14.803 -2.080 1.00 88.62 143 ASN A O 1
ATOM 1137 N N . LEU A 1 144 ? 3.772 -13.286 -3.330 1.00 90.06 144 LEU A N 1
ATOM 1138 C CA . LEU A 1 144 ? 3.219 -12.112 -2.668 1.00 90.06 144 LEU A CA 1
ATOM 1139 C C . LEU A 1 144 ? 1.949 -11.647 -3.391 1.00 90.06 144 LEU A C 1
ATOM 1141 O O . LEU A 1 144 ? 1.880 -11.727 -4.622 1.00 90.06 144 LEU A O 1
ATOM 1145 N N . PRO A 1 145 ? 0.921 -11.176 -2.669 1.00 91.12 145 PRO A N 1
ATOM 1146 C CA . PRO A 1 145 ? -0.260 -10.621 -3.309 1.00 91.12 145 PRO A CA 1
ATOM 1147 C C .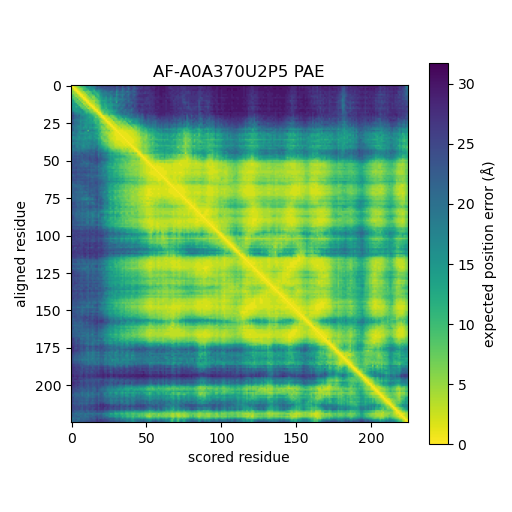 PRO A 1 145 ? 0.064 -9.327 -4.062 1.00 91.12 145 PRO A C 1
ATOM 1149 O O . PRO A 1 145 ? 0.802 -8.463 -3.585 1.00 91.12 145 PRO A O 1
ATOM 1152 N N . HIS A 1 146 ? -0.551 -9.164 -5.229 1.00 91.38 146 HIS A N 1
ATOM 1153 C CA . HIS A 1 146 ? -0.583 -7.868 -5.907 1.00 91.38 146 HIS A CA 1
ATOM 1154 C C . HIS A 1 146 ? -1.405 -6.878 -5.080 1.00 91.38 146 HIS A C 1
ATOM 1156 O O . HIS A 1 146 ? -2.305 -7.292 -4.348 1.00 91.38 146 HIS A O 1
ATOM 1162 N N . GLY A 1 147 ? -1.132 -5.584 -5.201 1.00 92.50 147 GLY A N 1
ATOM 1163 C CA . GLY A 1 147 ? -1.819 -4.559 -4.427 1.00 92.50 147 GLY A CA 1
ATOM 1164 C C . GLY A 1 147 ? -0.947 -3.366 -4.075 1.00 92.50 147 GLY A C 1
ATOM 1165 O O . GLY A 1 147 ? 0.153 -3.210 -4.599 1.00 92.50 147 GLY A O 1
ATOM 1166 N N . LEU A 1 148 ? -1.460 -2.511 -3.196 1.00 91.81 148 LEU A N 1
ATOM 1167 C CA . LEU A 1 148 ? -0.723 -1.394 -2.627 1.00 91.81 148 LEU A CA 1
ATOM 1168 C C . LEU A 1 148 ? 0.106 -1.876 -1.435 1.00 91.81 148 LEU A C 1
ATOM 1170 O O . LEU A 1 148 ? -0.450 -2.373 -0.452 1.00 91.81 148 LEU A O 1
ATOM 1174 N N . TRP A 1 149 ? 1.413 -1.677 -1.528 1.00 91.19 149 TRP A N 1
ATOM 1175 C CA . TRP A 1 149 ? 2.393 -1.953 -0.485 1.00 91.19 149 TRP A CA 1
ATOM 1176 C C . TRP A 1 149 ? 3.057 -0.654 -0.051 1.00 91.19 149 TRP A C 1
ATOM 1178 O O . TRP A 1 149 ? 3.199 0.257 -0.869 1.00 91.19 149 TRP A O 1
ATOM 1188 N N . THR A 1 150 ? 3.490 -0.560 1.201 1.00 89.44 150 THR A N 1
ATOM 1189 C CA . THR A 1 150 ? 4.454 0.480 1.576 1.00 89.44 150 THR A CA 1
ATOM 1190 C C . THR A 1 150 ? 5.822 0.158 0.989 1.00 89.44 150 THR A C 1
ATOM 1192 O O . THR A 1 150 ? 6.097 -0.978 0.592 1.00 89.44 150 THR A O 1
ATOM 1195 N N . THR A 1 151 ? 6.672 1.166 0.859 1.00 86.56 151 THR A N 1
ATOM 1196 C CA . THR A 1 151 ? 8.066 0.952 0.488 1.00 86.56 151 THR A CA 1
ATOM 1197 C C . THR A 1 151 ? 8.879 0.531 1.698 1.00 86.56 151 THR A C 1
ATOM 1199 O O . THR A 1 151 ? 8.508 0.797 2.837 1.00 86.56 151 THR A O 1
ATOM 1202 N N . TYR A 1 152 ? 9.996 -0.127 1.422 1.00 85.31 152 TYR A N 1
ATOM 1203 C CA . TYR A 1 152 ? 11.046 -0.333 2.404 1.00 85.31 152 TYR A CA 1
ATOM 1204 C C . TYR A 1 152 ? 11.586 1.026 2.877 1.00 85.31 152 TYR A C 1
ATOM 1206 O O . TYR A 1 152 ? 11.705 1.950 2.063 1.00 85.31 152 TYR A O 1
ATOM 1214 N N . VAL A 1 153 ? 11.878 1.134 4.171 1.00 83.56 153 VAL A N 1
ATOM 1215 C CA . VAL A 1 153 ? 12.408 2.350 4.796 1.00 83.56 153 VAL A CA 1
ATOM 1216 C C . VAL A 1 153 ? 13.672 1.989 5.551 1.00 83.56 153 VAL A C 1
ATOM 1218 O O . VAL A 1 153 ? 13.620 1.176 6.470 1.00 83.56 153 VAL A O 1
ATOM 1221 N N . ASP A 1 154 ? 14.764 2.634 5.164 1.00 81.69 154 ASP A N 1
ATOM 1222 C CA . ASP A 1 154 ? 16.010 2.657 5.920 1.00 81.69 154 ASP A CA 1
ATOM 1223 C C . ASP A 1 154 ? 15.884 3.728 7.012 1.00 81.69 154 ASP A C 1
ATOM 1225 O O . ASP A 1 154 ? 15.785 4.917 6.690 1.00 81.69 154 ASP A O 1
ATOM 1229 N N . LYS A 1 155 ? 15.808 3.308 8.283 1.00 80.25 155 LYS A N 1
ATOM 1230 C CA . LYS A 1 155 ? 15.720 4.244 9.422 1.00 80.25 155 LYS A CA 1
ATOM 1231 C C . LYS A 1 155 ? 17.067 4.887 9.762 1.00 80.25 155 LYS A C 1
ATOM 1233 O O . LYS A 1 155 ? 17.093 5.928 10.405 1.00 80.25 155 LYS A O 1
ATOM 1238 N N . ASP A 1 156 ? 18.177 4.291 9.337 1.00 79.81 156 ASP A N 1
ATOM 1239 C CA . ASP A 1 156 ? 19.515 4.846 9.555 1.00 79.81 156 ASP A CA 1
ATOM 1240 C C . ASP A 1 156 ? 19.918 5.829 8.434 1.00 79.81 156 ASP A C 1
ATOM 1242 O O . ASP A 1 156 ? 20.924 6.540 8.539 1.00 79.81 156 ASP A O 1
ATOM 1246 N N . GLY A 1 157 ? 19.129 5.888 7.357 1.00 74.44 157 GLY A N 1
ATOM 1247 C CA . GLY A 1 157 ? 19.321 6.781 6.222 1.00 74.44 157 GLY A CA 1
ATOM 1248 C C . GLY A 1 157 ? 19.080 8.265 6.534 1.00 74.44 157 GLY A C 1
ATOM 1249 O O . GLY A 1 157 ? 18.453 8.649 7.516 1.00 74.44 157 GLY A O 1
ATOM 1250 N N . GLU A 1 158 ? 19.540 9.148 5.638 1.00 68.56 158 GLU A N 1
ATOM 1251 C CA . GLU A 1 158 ? 19.386 10.607 5.808 1.00 68.56 158 GLU A CA 1
ATOM 1252 C C . GLU A 1 158 ? 17.915 11.071 5.806 1.00 68.56 158 GLU A C 1
ATOM 1254 O O . GLU A 1 158 ? 17.600 12.155 6.311 1.00 68.56 158 GLU A O 1
ATOM 1259 N N . HIS A 1 159 ? 17.013 10.276 5.216 1.00 67.81 159 HIS A N 1
ATOM 1260 C CA . HIS A 1 159 ? 15.601 10.609 5.049 1.00 67.81 159 HIS A CA 1
ATOM 1261 C C . HIS A 1 159 ? 14.679 9.394 5.246 1.00 67.81 159 HIS A C 1
ATOM 1263 O O . HIS A 1 159 ? 14.624 8.496 4.406 1.00 67.81 159 HIS A O 1
ATOM 1269 N N . GLU A 1 160 ? 13.867 9.435 6.303 1.00 75.94 160 GLU A N 1
ATOM 1270 C CA . GLU A 1 160 ? 12.835 8.437 6.597 1.00 75.94 160 GLU A CA 1
ATOM 1271 C C . GLU A 1 160 ? 11.526 8.769 5.857 1.00 75.94 160 GLU A C 1
ATOM 1273 O O . GLU A 1 160 ? 10.809 9.716 6.190 1.00 75.94 160 GLU A O 1
ATOM 1278 N N . PHE A 1 161 ? 11.181 7.983 4.833 1.00 78.31 161 PHE A N 1
ATOM 1279 C CA . PHE A 1 161 ? 9.944 8.161 4.059 1.00 78.31 161 PHE A CA 1
ATOM 1280 C C . PHE A 1 161 ? 8.927 7.045 4.326 1.00 78.31 161 PHE A C 1
ATOM 1282 O O . PHE A 1 161 ? 8.528 6.318 3.416 1.00 78.31 161 PHE A O 1
ATOM 1289 N N . GLU A 1 162 ? 8.452 6.938 5.568 1.00 82.38 162 GLU A N 1
ATOM 1290 C CA . GLU A 1 162 ? 7.534 5.866 5.993 1.00 82.38 162 GLU A CA 1
ATOM 1291 C C . GLU A 1 162 ? 6.193 5.826 5.246 1.00 82.38 162 GLU A C 1
ATOM 1293 O O . GLU A 1 162 ? 5.567 4.774 5.116 1.00 82.38 162 GLU A O 1
ATOM 1298 N N . GLY A 1 163 ? 5.745 6.971 4.725 1.00 81.44 163 GLY A N 1
ATOM 1299 C CA . GLY A 1 163 ? 4.525 7.070 3.924 1.00 81.44 163 GLY A CA 1
ATOM 1300 C C . GLY A 1 163 ? 4.684 6.622 2.471 1.00 81.44 163 GLY A C 1
ATOM 1301 O O . GLY A 1 163 ? 3.704 6.656 1.726 1.00 81.44 163 GLY A O 1
ATOM 1302 N N . GLY A 1 164 ? 5.891 6.250 2.036 1.00 86.00 164 GLY A N 1
ATOM 1303 C CA . GLY A 1 164 ? 6.146 5.789 0.677 1.00 86.00 164 GLY A CA 1
ATOM 1304 C C . GLY A 1 164 ? 5.349 4.525 0.352 1.00 86.00 164 GLY A C 1
ATOM 1305 O O . GLY A 1 164 ? 5.243 3.603 1.160 1.00 86.00 164 GLY A O 1
ATOM 1306 N N . CYS A 1 165 ? 4.755 4.470 -0.838 1.00 88.06 165 CYS A N 1
ATOM 1307 C CA . CYS A 1 165 ? 3.961 3.329 -1.273 1.00 88.06 165 CYS A CA 1
ATOM 1308 C C . CYS A 1 165 ? 4.139 3.014 -2.760 1.00 88.06 165 CYS A C 1
ATOM 1310 O O . CYS A 1 165 ? 4.554 3.845 -3.568 1.00 88.06 165 CYS A O 1
ATOM 1312 N N . LYS A 1 166 ? 3.818 1.771 -3.119 1.00 87.75 166 LYS A N 1
ATOM 1313 C CA . LYS A 1 166 ? 3.933 1.220 -4.467 1.00 87.75 166 LYS A CA 1
ATOM 1314 C C . LYS A 1 166 ? 2.716 0.357 -4.772 1.00 87.75 166 LYS A C 1
ATOM 1316 O O . LYS A 1 166 ? 2.374 -0.539 -4.003 1.00 87.75 166 LYS A O 1
ATOM 1321 N N . LEU A 1 167 ? 2.067 0.605 -5.908 1.00 88.50 167 LEU A N 1
ATOM 1322 C CA . LEU A 1 167 ? 0.991 -0.254 -6.402 1.00 88.50 167 LEU A CA 1
ATOM 1323 C C . LEU A 1 167 ? 1.566 -1.312 -7.345 1.00 88.50 167 LEU A C 1
ATOM 1325 O O . LEU A 1 167 ? 1.971 -0.990 -8.458 1.00 88.50 167 LEU A O 1
ATOM 1329 N N . CYS A 1 168 ? 1.568 -2.567 -6.908 1.00 89.44 168 CYS A N 1
ATOM 1330 C CA . CYS A 1 168 ? 2.003 -3.728 -7.677 1.00 89.44 168 CYS A CA 1
ATOM 1331 C C . CYS A 1 168 ? 0.804 -4.377 -8.379 1.00 89.44 168 CYS A C 1
ATOM 1333 O O . CYS A 1 168 ? -0.093 -4.902 -7.723 1.00 89.44 168 CYS A O 1
ATOM 1335 N N . LEU A 1 169 ? 0.782 -4.351 -9.707 1.00 86.81 169 LEU A N 1
ATOM 1336 C CA . LEU A 1 169 ? -0.313 -4.816 -10.555 1.00 86.81 169 LEU A CA 1
ATOM 1337 C C . LEU A 1 169 ? -0.086 -6.237 -11.072 1.00 86.81 169 LEU A C 1
ATOM 1339 O O . LEU A 1 169 ? 1.040 -6.677 -11.274 1.00 86.81 169 LEU A O 1
ATOM 1343 N N . GLN A 1 170 ? -1.187 -6.931 -11.358 1.00 85.25 170 GLN A N 1
ATOM 1344 C CA . GLN A 1 170 ? -1.188 -8.279 -11.946 1.00 85.25 170 GLN A CA 1
ATOM 1345 C C . GLN A 1 170 ? -0.716 -8.306 -13.407 1.00 85.25 170 GLN A C 1
ATOM 1347 O O . GLN A 1 170 ? -0.377 -9.359 -13.943 1.00 85.25 170 GLN A O 1
ATOM 1352 N N . PHE A 1 171 ? -0.698 -7.149 -14.061 1.00 81.38 171 PHE A N 1
ATOM 1353 C CA . PHE A 1 171 ? -0.318 -6.984 -15.454 1.00 81.38 171 PHE A CA 1
ATOM 1354 C C . PHE A 1 171 ? 0.677 -5.836 -15.596 1.00 81.38 171 PHE A C 1
ATOM 1356 O O . PHE A 1 171 ? 0.781 -4.959 -14.738 1.00 81.38 171 PHE A O 1
ATOM 1363 N N . GLU A 1 172 ? 1.418 -5.853 -16.695 1.00 78.19 172 GLU A N 1
ATOM 1364 C CA . GLU A 1 172 ? 2.358 -4.790 -17.025 1.00 78.19 172 GLU A CA 1
ATOM 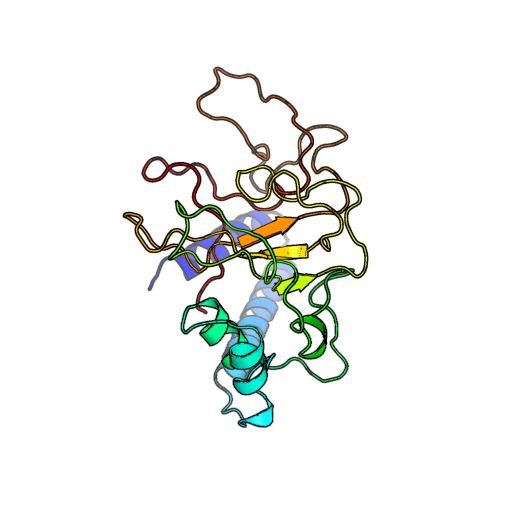1365 C C . GLU A 1 172 ? 1.605 -3.579 -17.573 1.00 78.19 172 GLU A C 1
ATOM 1367 O O . GLU A 1 172 ? 0.818 -3.677 -18.518 1.00 78.19 172 GLU A O 1
ATOM 1372 N N . THR A 1 173 ? 1.854 -2.412 -16.988 1.00 70.50 173 THR A N 1
ATOM 1373 C CA . THR A 1 173 ? 1.396 -1.152 -17.565 1.00 70.50 173 THR A CA 1
ATOM 1374 C C . THR A 1 173 ? 2.274 -0.796 -18.749 1.00 70.50 173 THR A C 1
ATOM 1376 O O . THR A 1 173 ? 3.497 -0.919 -18.683 1.00 70.50 173 THR A O 1
ATOM 1379 N N . GLY A 1 174 ? 1.641 -0.368 -19.838 1.00 63.59 174 GLY A N 1
ATOM 1380 C CA . GLY A 1 174 ? 2.334 -0.094 -21.089 1.00 63.59 174 GLY A CA 1
ATOM 1381 C C . GLY A 1 174 ? 2.602 -1.331 -21.949 1.00 63.59 174 GLY A C 1
ATOM 1382 O O . GLY A 1 174 ? 3.165 -1.170 -23.013 1.00 63.59 174 GLY A O 1
ATOM 1383 N N . ALA A 1 175 ? 2.160 -2.546 -21.586 1.00 59.47 175 ALA A N 1
ATOM 1384 C CA . ALA A 1 175 ? 2.345 -3.772 -22.393 1.00 59.47 175 ALA A CA 1
ATOM 1385 C C . ALA A 1 175 ? 2.165 -3.596 -23.920 1.00 59.47 175 ALA A C 1
ATOM 1387 O O . ALA A 1 175 ? 2.881 -4.195 -24.719 1.00 59.47 175 ALA A O 1
ATOM 1388 N N . ASN A 1 176 ? 1.225 -2.724 -24.303 1.00 60.31 176 ASN A N 1
ATOM 1389 C CA . ASN A 1 176 ? 0.852 -2.408 -25.679 1.00 60.31 176 ASN A CA 1
ATOM 1390 C C . ASN A 1 176 ? 1.282 -0.994 -26.142 1.00 60.31 176 ASN A C 1
ATOM 1392 O O . ASN A 1 176 ? 0.668 -0.445 -27.054 1.00 60.31 176 ASN A O 1
ATOM 1396 N N . GLY A 1 177 ? 2.282 -0.366 -25.513 1.00 63.09 177 GLY A N 1
ATOM 1397 C CA . GLY A 1 177 ? 2.784 0.968 -25.866 1.00 63.09 177 GLY A CA 1
ATOM 1398 C C . GLY A 1 177 ? 3.068 1.868 -24.658 1.00 63.09 177 GLY A C 1
ATOM 1399 O O . GLY A 1 177 ? 3.505 1.423 -23.604 1.00 63.09 177 GLY A O 1
ATOM 1400 N N . PHE A 1 178 ? 2.831 3.170 -24.791 1.00 63.19 178 PHE A N 1
ATOM 1401 C CA . PHE A 1 178 ? 3.022 4.103 -23.681 1.00 63.19 178 PHE A CA 1
ATOM 1402 C C . PHE A 1 178 ? 1.693 4.395 -22.992 1.00 63.19 178 PHE A C 1
ATOM 1404 O O . PHE A 1 178 ? 0.726 4.791 -23.642 1.00 63.19 178 PHE A O 1
ATOM 1411 N N . SER A 1 179 ? 1.656 4.250 -21.670 1.00 65.50 179 SER A N 1
ATOM 1412 C CA . SER A 1 179 ? 0.604 4.870 -20.869 1.00 65.50 179 SER A CA 1
ATOM 1413 C C . SER A 1 179 ? 0.877 6.372 -20.791 1.00 65.50 179 SER A C 1
ATOM 1415 O O . SER A 1 179 ? 2.018 6.775 -20.558 1.00 65.50 179 SER A O 1
ATOM 1417 N N . ARG A 1 180 ? -0.151 7.197 -21.000 1.00 66.75 180 ARG A N 1
ATOM 1418 C CA . ARG A 1 180 ? -0.059 8.657 -20.878 1.00 66.75 180 ARG A CA 1
ATOM 1419 C C . ARG A 1 180 ? -0.680 9.123 -19.569 1.00 66.75 180 ARG A C 1
ATOM 1421 O O . ARG A 1 180 ? -1.688 8.571 -19.127 1.00 66.75 180 ARG A O 1
ATOM 1428 N N . LEU A 1 181 ? -0.070 10.134 -18.969 1.00 65.25 181 LEU A N 1
ATOM 1429 C CA . LEU A 1 181 ? -0.664 10.920 -17.899 1.00 65.25 181 LEU A CA 1
ATOM 1430 C C . LEU A 1 181 ? -1.737 11.851 -18.484 1.00 65.25 181 LEU A C 1
ATOM 1432 O O . LEU A 1 181 ? -1.846 12.019 -19.697 1.00 65.25 181 LEU A O 1
ATOM 1436 N N . THR A 1 182 ? -2.534 12.475 -17.619 1.00 62.34 182 THR A N 1
ATOM 1437 C CA . THR A 1 182 ? -3.584 13.428 -18.025 1.00 62.34 182 THR A CA 1
ATOM 1438 C C . THR A 1 182 ? -3.049 14.643 -18.780 1.00 62.34 182 THR A C 1
ATOM 1440 O O . THR A 1 182 ? -3.804 15.289 -19.494 1.00 62.34 182 THR A O 1
ATOM 1443 N N . GLU A 1 183 ? -1.760 14.944 -18.626 1.00 64.88 183 GLU A N 1
ATOM 1444 C CA . GLU A 1 183 ? -1.058 16.027 -19.324 1.00 64.88 183 GLU A CA 1
ATOM 1445 C C . GLU A 1 183 ? -0.351 15.548 -20.606 1.00 64.88 183 GLU A C 1
ATOM 1447 O O . GLU A 1 183 ? 0.583 16.185 -21.080 1.00 64.88 183 GLU A O 1
ATOM 1452 N N . AS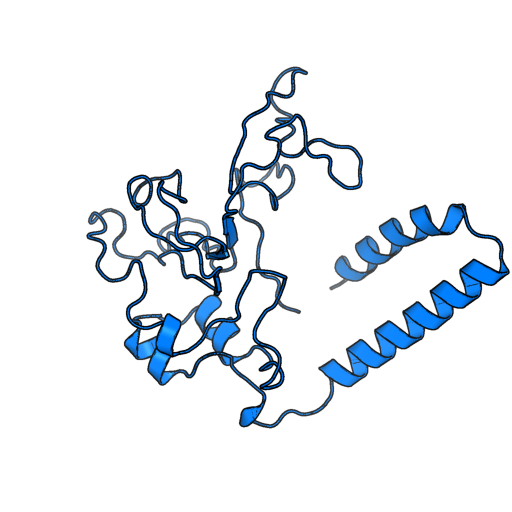P A 1 184 ? -0.755 14.396 -21.150 1.00 62.97 184 ASP A N 1
ATOM 1453 C CA . ASP A 1 184 ? -0.205 13.756 -22.354 1.00 62.97 184 ASP A CA 1
ATOM 1454 C C . ASP A 1 184 ? 1.275 13.333 -22.301 1.00 62.97 184 ASP A C 1
ATOM 1456 O O . ASP A 1 184 ? 1.756 12.702 -23.252 1.00 62.97 184 ASP A O 1
ATOM 1460 N N . SER A 1 185 ? 1.971 13.585 -21.190 1.00 65.19 185 SER A N 1
ATOM 1461 C CA . SER A 1 185 ? 3.303 13.050 -20.900 1.00 65.19 185 SER A CA 1
ATOM 1462 C C . SER A 1 185 ? 3.269 11.534 -20.704 1.00 65.19 185 SER A C 1
ATOM 1464 O O . SER A 1 185 ? 2.255 10.947 -20.314 1.00 65.19 185 SER A O 1
ATOM 1466 N N . PHE A 1 186 ? 4.377 10.861 -21.011 1.00 65.38 186 PHE A N 1
ATOM 1467 C CA . PHE A 1 186 ? 4.459 9.409 -20.878 1.00 65.38 186 PHE A CA 1
ATOM 1468 C C . PHE A 1 186 ? 4.750 9.004 -19.431 1.00 65.38 186 PHE A C 1
ATOM 1470 O O . PHE A 1 186 ? 5.574 9.622 -18.756 1.00 65.38 186 PHE A O 1
ATOM 1477 N N . ILE A 1 187 ? 4.124 7.916 -18.969 1.00 63.31 187 ILE A N 1
ATOM 1478 C CA . ILE A 1 187 ? 4.580 7.230 -17.755 1.00 63.31 187 ILE A CA 1
ATOM 1479 C C . ILE A 1 187 ? 6.054 6.865 -17.963 1.00 63.31 187 ILE A C 1
ATOM 1481 O O . ILE A 1 187 ? 6.404 6.252 -18.975 1.00 63.31 187 ILE A O 1
ATOM 1485 N N . ARG A 1 188 ? 6.906 7.271 -17.014 1.00 57.09 188 ARG A N 1
ATOM 1486 C CA . ARG A 1 188 ? 8.366 7.154 -17.085 1.00 57.09 188 ARG A CA 1
ATOM 1487 C C . ARG A 1 188 ? 8.989 7.832 -18.314 1.00 57.09 188 ARG A C 1
ATOM 1489 O O . ARG A 1 188 ? 9.887 7.273 -18.946 1.00 57.09 188 ARG A O 1
ATOM 1496 N N . GLU A 1 189 ? 8.570 9.049 -18.655 1.00 57.66 189 GLU A N 1
ATOM 1497 C CA . GLU A 1 189 ? 9.407 9.892 -19.510 1.00 57.66 189 GLU A CA 1
ATOM 1498 C C . GLU A 1 189 ? 10.750 10.118 -18.797 1.00 57.66 189 GLU A C 1
ATOM 1500 O O . GLU A 1 189 ? 10.860 10.857 -17.820 1.00 57.66 189 GLU A O 1
ATOM 1505 N N . GLN A 1 190 ? 11.781 9.394 -19.232 1.00 52.97 190 GLN A N 1
ATOM 1506 C CA . GLN A 1 190 ? 13.128 9.546 -18.710 1.00 52.97 190 GLN A CA 1
ATOM 1507 C C . GLN A 1 190 ? 13.682 10.851 -19.290 1.00 52.97 190 GLN A C 1
ATOM 1509 O O . GLN A 1 190 ? 14.323 10.836 -20.340 1.00 52.97 190 GLN A O 1
ATOM 1514 N N . LEU A 1 191 ? 13.387 11.972 -18.624 1.00 50.50 191 LEU A N 1
ATOM 1515 C CA . LEU A 1 191 ? 13.751 13.328 -19.059 1.00 50.50 191 LEU A CA 1
ATOM 1516 C C . LEU A 1 191 ? 15.268 13.502 -19.270 1.00 50.50 191 LEU A C 1
ATOM 1518 O O . LEU A 1 191 ? 15.687 14.335 -20.068 1.00 50.50 191 LEU A O 1
ATOM 1522 N N . ASP A 1 192 ? 16.087 12.657 -18.632 1.00 49.41 192 ASP A N 1
ATOM 1523 C CA . ASP A 1 192 ? 17.551 12.647 -18.779 1.00 49.41 192 ASP A CA 1
ATOM 1524 C C . ASP A 1 192 ? 18.047 11.852 -20.007 1.00 49.41 192 ASP A C 1
ATOM 1526 O O . ASP A 1 192 ? 19.230 11.885 -20.359 1.00 49.41 192 ASP A O 1
ATOM 1530 N N . SER A 1 193 ? 17.165 11.107 -20.680 1.00 49.28 193 SER A N 1
ATOM 1531 C CA . SER A 1 193 ? 17.491 10.394 -21.915 1.00 49.28 193 SER A CA 1
ATOM 1532 C C . SER A 1 193 ? 17.184 11.293 -23.111 1.00 49.28 193 SER A C 1
ATOM 1534 O O . SER A 1 193 ? 16.093 11.842 -23.223 1.00 49.28 193 SER A O 1
ATOM 1536 N N . ARG A 1 194 ? 18.157 11.479 -24.010 1.00 45.88 194 ARG A N 1
ATOM 1537 C CA . ARG A 1 194 ? 18.051 12.372 -25.179 1.00 45.88 194 ARG A CA 1
ATOM 1538 C C . ARG A 1 194 ? 16.985 11.894 -26.183 1.00 45.88 194 ARG A C 1
ATOM 1540 O O . ARG A 1 194 ? 17.323 11.341 -27.226 1.00 45.88 194 ARG A O 1
ATOM 1547 N N . GLY A 1 195 ? 15.712 12.128 -25.877 1.00 48.38 195 GLY A N 1
ATOM 1548 C CA . GLY A 1 195 ? 14.607 12.158 -26.835 1.00 48.38 195 GLY A CA 1
ATOM 1549 C C . GLY A 1 195 ? 14.053 10.816 -27.318 1.00 48.38 195 GLY A C 1
ATOM 1550 O O . GLY A 1 195 ? 13.390 10.803 -28.351 1.00 48.38 195 GLY A O 1
ATOM 1551 N N . VAL A 1 196 ? 14.281 9.693 -26.625 1.00 54.66 196 VAL A N 1
ATOM 1552 C CA . VAL A 1 196 ? 13.644 8.414 -26.998 1.00 54.66 196 VAL A CA 1
ATOM 1553 C C . VAL A 1 196 ? 13.058 7.734 -25.767 1.00 54.66 196 VAL A C 1
ATOM 1555 O O . VAL A 1 196 ? 13.769 7.064 -25.019 1.00 54.66 196 VAL A O 1
ATOM 1558 N N . ALA A 1 197 ? 11.743 7.876 -25.584 1.00 55.62 197 ALA A N 1
ATOM 1559 C CA . ALA A 1 197 ? 10.998 7.117 -24.590 1.00 55.62 197 ALA A CA 1
ATOM 1560 C C . ALA A 1 197 ? 11.159 5.615 -24.884 1.00 55.62 197 ALA A C 1
ATOM 1562 O O . ALA A 1 197 ? 10.782 5.129 -25.952 1.00 55.62 197 ALA A O 1
ATOM 1563 N N . LYS A 1 198 ? 11.764 4.873 -23.953 1.00 56.22 198 LYS A N 1
ATOM 1564 C CA . LYS A 1 198 ? 11.888 3.417 -24.056 1.00 56.22 198 LYS A CA 1
ATOM 1565 C C . LYS A 1 198 ? 10.734 2.771 -23.316 1.00 56.22 198 LYS A C 1
ATOM 1567 O O . LYS A 1 198 ? 10.569 2.971 -22.117 1.00 56.22 198 LYS A O 1
ATOM 1572 N N . TYR A 1 199 ? 9.972 1.966 -24.042 1.00 57.88 199 TYR A N 1
ATOM 1573 C CA . TYR A 1 199 ? 8.971 1.106 -23.442 1.00 57.88 199 TYR A CA 1
ATOM 1574 C C . TYR A 1 199 ? 9.652 0.075 -22.522 1.00 57.88 199 TYR A C 1
ATOM 1576 O O . TYR A 1 199 ? 10.545 -0.659 -22.945 1.00 57.88 199 TYR A O 1
ATOM 1584 N N . SER A 1 200 ? 9.230 0.031 -21.261 1.00 57.97 200 SER A N 1
ATOM 1585 C CA . SER A 1 200 ? 9.576 -1.024 -20.312 1.00 57.97 200 SER A CA 1
ATOM 1586 C C . SER A 1 200 ? 8.301 -1.433 -19.590 1.00 57.97 200 SER A C 1
ATOM 1588 O O . SER A 1 200 ? 7.855 -0.717 -18.699 1.00 57.97 200 SER A O 1
ATOM 1590 N N . GLY A 1 201 ? 7.686 -2.543 -20.001 1.00 63.41 201 GLY A N 1
ATOM 1591 C CA . GLY A 1 201 ? 6.511 -3.097 -19.331 1.00 63.41 201 GLY A CA 1
ATOM 1592 C C . GLY A 1 201 ? 6.835 -3.375 -17.878 1.00 63.41 201 GLY A C 1
ATOM 1593 O O . GLY A 1 201 ? 7.662 -4.232 -17.576 1.00 63.41 201 GLY A O 1
ATOM 1594 N N . ARG A 1 202 ? 6.228 -2.613 -16.971 1.00 71.06 202 ARG A N 1
ATOM 1595 C CA . ARG A 1 202 ? 6.457 -2.752 -15.533 1.00 71.06 202 ARG A CA 1
ATOM 1596 C C . ARG A 1 202 ? 5.135 -2.920 -14.814 1.00 71.06 202 ARG A C 1
ATOM 1598 O O . ARG A 1 202 ? 4.122 -2.345 -15.200 1.00 71.06 202 ARG A O 1
ATOM 1605 N N . ARG A 1 203 ? 5.146 -3.715 -13.747 1.00 76.94 203 ARG A N 1
ATOM 1606 C CA . ARG A 1 203 ? 3.954 -4.004 -12.933 1.00 76.94 203 ARG A CA 1
ATOM 1607 C C . ARG A 1 203 ? 3.720 -2.973 -11.835 1.00 76.94 203 ARG A C 1
ATOM 1609 O O . ARG A 1 203 ? 2.690 -3.009 -11.180 1.00 76.94 203 ARG A O 1
ATOM 1616 N N . THR A 1 204 ? 4.665 -2.068 -11.604 1.00 73.75 204 THR A N 1
ATOM 1617 C CA . THR A 1 204 ? 4.668 -1.225 -10.402 1.00 73.75 204 THR A CA 1
ATOM 1618 C C . THR A 1 204 ? 4.739 0.272 -10.683 1.00 73.75 204 THR A C 1
ATOM 1620 O O . THR A 1 204 ? 5.127 1.043 -9.811 1.00 73.75 204 THR A O 1
ATOM 1623 N N . GLU A 1 205 ? 4.466 0.679 -11.921 1.00 70.00 205 GLU A N 1
ATOM 1624 C CA . GLU A 1 205 ? 4.764 2.026 -12.423 1.00 70.00 205 GLU A CA 1
ATOM 1625 C C . GLU A 1 205 ? 3.517 2.864 -12.717 1.00 70.00 205 GLU A C 1
ATOM 1627 O O . GLU A 1 205 ? 3.630 3.960 -13.253 1.00 70.00 205 GLU A O 1
ATOM 1632 N N . LEU A 1 206 ? 2.325 2.389 -12.339 1.00 73.81 206 LEU A N 1
ATOM 1633 C CA . LEU A 1 206 ? 1.096 3.158 -12.549 1.00 73.81 206 LEU A CA 1
ATOM 1634 C C . LEU A 1 206 ? 1.095 4.477 -11.763 1.00 73.81 206 LEU A C 1
ATOM 1636 O O . LEU A 1 206 ? 0.633 5.493 -12.273 1.00 73.81 206 LEU A O 1
ATOM 1640 N N . TYR A 1 207 ? 1.618 4.454 -10.536 1.00 71.94 207 TYR A N 1
ATOM 1641 C CA . TYR A 1 207 ? 1.819 5.642 -9.715 1.00 71.94 207 TYR A CA 1
ATOM 1642 C C . TYR A 1 207 ? 3.317 5.861 -9.539 1.00 71.94 207 TYR A C 1
ATOM 1644 O O . TYR A 1 207 ? 4.004 5.049 -8.922 1.00 71.94 207 TYR A O 1
ATOM 1652 N N . GLN A 1 208 ? 3.816 6.959 -10.096 1.00 65.25 208 GLN A N 1
ATOM 1653 C CA . GLN A 1 208 ? 5.193 7.413 -9.945 1.00 65.25 208 GLN A CA 1
ATOM 1654 C C . GLN A 1 208 ? 5.158 8.833 -9.399 1.00 65.25 208 GLN A C 1
ATOM 1656 O O . GLN A 1 208 ? 4.286 9.622 -9.771 1.00 65.25 208 GLN A O 1
ATOM 1661 N N . ALA A 1 209 ? 6.107 9.170 -8.526 1.00 60.59 209 ALA A N 1
ATOM 1662 C CA . ALA A 1 209 ? 6.406 10.576 -8.333 1.00 60.59 209 ALA A CA 1
ATOM 1663 C C . ALA A 1 209 ? 6.878 11.125 -9.686 1.00 60.59 209 ALA A C 1
ATOM 1665 O O . ALA A 1 209 ? 7.648 10.467 -10.392 1.00 60.59 209 ALA A O 1
ATOM 1666 N N . GLY A 1 210 ? 6.389 12.306 -10.064 1.00 57.28 210 GLY A N 1
ATOM 1667 C CA . GLY A 1 210 ? 6.959 13.025 -11.197 1.00 57.28 210 GLY A CA 1
ATOM 1668 C C . GLY A 1 210 ? 8.460 13.255 -10.991 1.00 57.28 210 GLY A C 1
ATOM 1669 O O . GLY A 1 210 ? 9.001 13.040 -9.903 1.00 57.28 210 GLY A O 1
ATOM 1670 N N . TYR A 1 211 ? 9.144 13.703 -12.038 1.00 57.16 211 TYR A N 1
ATOM 1671 C CA . TYR A 1 211 ? 10.569 13.998 -11.946 1.00 57.16 211 TYR A CA 1
ATOM 1672 C C . TYR A 1 211 ? 10.851 15.019 -10.828 1.00 57.16 211 TYR A C 1
ATOM 1674 O O . TYR A 1 211 ? 10.289 16.115 -10.822 1.00 57.16 211 TYR A O 1
ATOM 1682 N N . ASN A 1 212 ? 11.722 14.657 -9.881 1.00 55.50 212 ASN A N 1
ATOM 1683 C CA . ASN A 1 212 ? 12.135 15.514 -8.773 1.00 55.50 212 ASN A CA 1
ATOM 1684 C C . ASN A 1 212 ? 13.652 15.748 -8.847 1.00 55.50 212 ASN A C 1
ATOM 1686 O O . ASN A 1 212 ? 14.434 14.819 -8.677 1.00 55.50 212 ASN A O 1
ATOM 1690 N N . HIS A 1 213 ? 14.058 16.999 -9.085 1.00 48.34 213 HIS A N 1
ATOM 1691 C CA . HIS A 1 213 ? 15.466 17.405 -9.198 1.00 48.34 213 HIS A CA 1
ATOM 1692 C C . HIS A 1 213 ? 16.254 17.309 -7.880 1.00 48.34 213 HIS A C 1
ATOM 1694 O O . HIS A 1 213 ? 17.481 17.350 -7.910 1.00 48.34 213 HIS A O 1
ATOM 1700 N N . TYR A 1 214 ? 15.573 17.238 -6.733 1.00 51.09 214 TYR A N 1
ATOM 1701 C CA . TYR A 1 214 ? 16.202 17.344 -5.413 1.00 51.09 214 TYR A CA 1
ATOM 1702 C C . TYR A 1 214 ? 16.422 15.996 -4.731 1.00 51.09 214 TYR A C 1
ATOM 1704 O O . TYR A 1 214 ? 17.335 15.873 -3.923 1.00 51.09 214 TYR A O 1
ATOM 1712 N N . VAL A 1 215 ? 15.606 14.990 -5.050 1.00 52.66 215 VAL A N 1
ATOM 1713 C CA . VAL A 1 215 ? 15.710 13.648 -4.468 1.00 52.66 215 VAL A CA 1
ATOM 1714 C C . VAL A 1 215 ? 15.464 12.628 -5.571 1.00 52.66 215 VAL A C 1
ATOM 1716 O O . VAL A 1 215 ? 14.383 12.587 -6.165 1.00 52.66 215 VAL A O 1
ATOM 1719 N N . LEU A 1 216 ? 16.474 11.803 -5.848 1.00 51.31 216 LEU A N 1
ATOM 1720 C CA . LEU A 1 216 ? 16.353 10.686 -6.778 1.00 51.31 216 LEU A CA 1
ATOM 1721 C C . LEU A 1 216 ? 15.283 9.708 -6.269 1.00 51.31 216 LEU A C 1
ATOM 1723 O O . LEU A 1 216 ? 15.363 9.219 -5.149 1.00 51.31 216 LEU A O 1
ATOM 1727 N N . ALA A 1 217 ? 14.305 9.399 -7.125 1.00 57.62 217 ALA A N 1
ATOM 1728 C CA . ALA A 1 217 ? 13.396 8.258 -6.981 1.00 57.62 217 ALA A CA 1
ATOM 1729 C C . ALA A 1 217 ? 12.577 8.186 -5.672 1.00 57.62 217 ALA A C 1
ATOM 1731 O O . ALA A 1 217 ? 12.413 7.116 -5.090 1.00 57.62 217 ALA A O 1
ATOM 1732 N N . HIS A 1 218 ? 11.994 9.304 -5.240 1.00 67.94 218 HIS A N 1
ATOM 1733 C CA . HIS A 1 218 ? 11.046 9.292 -4.128 1.00 67.94 218 HIS A CA 1
ATOM 1734 C C . HIS A 1 218 ? 9.742 8.553 -4.500 1.00 67.94 218 HIS A C 1
ATOM 1736 O O . HIS A 1 218 ? 9.173 8.773 -5.572 1.00 67.94 218 HIS A O 1
ATOM 1742 N N . ALA A 1 219 ? 9.243 7.683 -3.620 1.00 72.56 219 ALA A N 1
ATOM 1743 C CA . ALA A 1 219 ? 7.999 6.952 -3.860 1.00 72.56 219 ALA A CA 1
ATOM 1744 C C . ALA A 1 219 ? 6.762 7.866 -3.730 1.00 72.56 219 ALA A C 1
ATOM 1746 O O . ALA A 1 219 ? 6.794 8.845 -2.978 1.00 72.56 219 ALA A O 1
ATOM 1747 N N . PRO A 1 220 ? 5.643 7.576 -4.420 1.00 78.44 220 PRO A N 1
ATOM 1748 C CA . PRO A 1 220 ? 4.360 8.192 -4.092 1.00 78.44 220 PRO A CA 1
ATOM 1749 C C . PRO A 1 220 ? 4.053 8.034 -2.600 1.00 78.44 220 PRO A C 1
ATOM 1751 O O . PRO A 1 220 ? 4.183 6.937 -2.058 1.00 78.44 220 PRO A O 1
ATOM 1754 N N . GLN A 1 221 ? 3.648 9.115 -1.937 1.00 79.69 221 GLN A N 1
ATOM 1755 C CA . GLN A 1 221 ? 3.350 9.089 -0.508 1.00 79.69 221 GLN A CA 1
ATOM 1756 C C . GLN A 1 221 ? 1.857 8.987 -0.235 1.00 79.69 221 GLN A C 1
ATOM 1758 O O . GLN A 1 221 ? 1.028 9.625 -0.888 1.00 79.69 221 GLN A O 1
ATOM 1763 N N . LEU A 1 222 ? 1.531 8.227 0.801 1.00 79.12 222 LEU A N 1
ATOM 1764 C CA . LEU A 1 222 ? 0.253 8.312 1.479 1.00 79.12 222 LEU A CA 1
ATOM 1765 C C . LEU A 1 222 ? 0.180 9.670 2.182 1.00 79.12 222 LEU A C 1
ATOM 1767 O O . LEU A 1 222 ? 0.992 9.988 3.046 1.00 79.12 222 LEU A O 1
ATOM 1771 N N . GLY A 1 223 ? -0.767 10.500 1.757 1.00 63.25 223 GLY A N 1
ATOM 1772 C CA . GLY A 1 223 ? -0.941 11.836 2.313 1.00 63.25 223 GLY A CA 1
ATOM 1773 C C . GLY A 1 223 ? -1.685 11.816 3.645 1.00 63.25 223 GLY A C 1
ATOM 1774 O O . GLY A 1 223 ? -2.660 11.082 3.811 1.00 63.25 223 GLY A O 1
ATOM 1775 N N . TYR A 1 224 ? -1.271 12.696 4.555 1.00 49.19 224 TYR A N 1
ATOM 1776 C CA . TYR A 1 224 ? -2.137 13.175 5.628 1.00 49.19 224 TYR A CA 1
ATOM 1777 C C . TYR A 1 224 ? -3.237 14.049 5.007 1.00 49.19 224 TYR A C 1
ATOM 1779 O O . TYR A 1 224 ? -2.939 14.909 4.173 1.00 49.19 224 TYR A O 1
ATOM 1787 N N . ILE A 1 225 ? -4.497 13.811 5.379 1.00 39.56 225 ILE A N 1
ATOM 1788 C CA . ILE A 1 225 ? -5.633 14.666 4.995 1.00 39.56 225 ILE A CA 1
ATOM 1789 C C . ILE A 1 225 ? -5.927 15.625 6.140 1.00 39.56 225 ILE A C 1
ATOM 1791 O O . ILE A 1 225 ? -6.089 15.120 7.274 1.00 39.56 225 ILE A O 1
#

Foldseek 3Di:
DPPVVVVVVVVVVVVLVPDDPVVNVVVVVVVVVVVVVVVCVVPDDDDQVQFAQEDPVLCVVQVNDDDDVSCCRRGPGHDDPVDQAPDVQWGADHSVNVVNFLCSPPPAPPVQVPKDDKGAGTFGPDWFPAQQDCDPPRRGDGRHTFAKIADMARPVDPDGQRQFIWGFAPWFDQPPHFDADPVRHTQPPVVPDDPDDDDDGHRTRPDFDPDDPPDPGGGDGDDDD

Organism: NCBI:txid2656787

Mean predicted aligned error: 12.56 Å